Protein AF-A0A934MMN1-F1 (afdb_monomer_lite)

Foldseek 3Di:
DPPDPDDQPLVVLLVVLLVVQLVVCVVVVHDSVVSSVQCVVLVVLLQVLQPDPNSPCSNLSSQLLVVCCVVPNSNDHDDPQQSQLSSLLNVLQVVCLVQADPVLNDPVVDNGSVSSNCRLVRGDPVSNVVVVVVLVVVLVVQWDWLDDDDQWTKIWGNDLSNQLVLLPQAPQLSNDSGNHCQVVLVVQAIWMWIGDPPFIKIARLNVRWIATRHRHTDDVCVVCVPPDVSVVVSCVVSNDPDD

pLDDT: mean 92.3, std 9.75, range [34.06, 98.5]

Secondary structure (DSSP, 8-state):
-PPPPPPPHHHHHHHHHHHHHHHHHHHTT--HHHHHHHHHHHHHHHHTT--STT-TTHHHHHHHHHHHHHHH-TTPPPPHHHHHHHHHHHHHHHHHTTTS-GGG--GGG--SHHHHHGGGGG--HHHHHHHHHHHHHHHHHTEEEEEEETTEEEEEE-SHHHHHHHTTTS--TTT-SSS--HHHHHTTS-EEEEE-SS-EEEEETTTTEEEETTS-EE-HHHHHTTS-HHHHHHHGGGTS---

Structure (mmCIF, N/CA/C/O backbone):
data_AF-A0A934MMN1-F1
#
_entry.id   AF-A0A934MMN1-F1
#
loop_
_atom_site.group_PDB
_atom_site.id
_atom_site.type_symbol
_atom_site.label_atom_id
_atom_site.label_alt_id
_atom_site.label_comp_id
_atom_site.label_asym_id
_atom_site.label_entity_id
_atom_site.label_seq_id
_atom_site.pdbx_PDB_ins_code
_atom_site.Cartn_x
_atom_site.Cartn_y
_atom_site.Cartn_z
_atom_site.occupancy
_atom_site.B_iso_or_equiv
_atom_site.auth_seq_id
_atom_site.auth_comp_id
_atom_site.auth_asym_id
_atom_site.auth_atom_id
_atom_site.pdbx_PDB_model_num
ATOM 1 N N . MET A 1 1 ? 47.625 -9.249 -10.601 1.00 41.69 1 MET A N 1
ATOM 2 C CA . MET A 1 1 ? 46.781 -8.199 -11.209 1.00 41.69 1 MET A CA 1
ATOM 3 C C . MET A 1 1 ? 45.781 -7.742 -10.162 1.00 41.69 1 MET A C 1
ATOM 5 O O . MET A 1 1 ? 45.137 -8.614 -9.589 1.00 41.69 1 MET A O 1
ATOM 9 N N . PRO A 1 2 ? 45.691 -6.446 -9.831 1.00 43.56 2 PRO A N 1
ATOM 10 C CA . PRO A 1 2 ? 44.681 -5.981 -8.891 1.00 43.56 2 PRO A CA 1
ATOM 11 C C . PRO A 1 2 ? 43.304 -6.134 -9.548 1.00 43.56 2 PRO A C 1
ATOM 13 O O . PRO A 1 2 ? 43.083 -5.639 -10.651 1.00 43.56 2 PRO A O 1
ATOM 16 N N . SER A 1 3 ? 42.411 -6.881 -8.895 1.00 46.00 3 SER A N 1
ATOM 17 C CA . SER A 1 3 ? 41.016 -7.024 -9.312 1.00 46.00 3 SER A CA 1
ATOM 18 C C . SER A 1 3 ? 40.399 -5.636 -9.443 1.00 46.00 3 SER A C 1
ATOM 20 O O . SER A 1 3 ? 40.433 -4.860 -8.487 1.00 46.00 3 SER A O 1
ATOM 22 N N . SER A 1 4 ? 39.839 -5.314 -10.609 1.00 47.44 4 SER A N 1
ATOM 23 C CA . SER A 1 4 ? 39.071 -4.083 -10.785 1.00 47.44 4 SER A CA 1
ATOM 24 C C . SER A 1 4 ? 37.970 -4.012 -9.718 1.00 47.44 4 SER A C 1
ATOM 26 O O . SER A 1 4 ? 37.341 -5.039 -9.437 1.00 47.44 4 SER A O 1
ATOM 28 N N . PRO A 1 5 ? 37.735 -2.843 -9.096 1.00 53.81 5 PRO A N 1
ATOM 29 C CA . PRO A 1 5 ? 36.677 -2.707 -8.107 1.00 53.81 5 PRO A CA 1
ATOM 30 C C . PRO A 1 5 ? 35.332 -3.014 -8.771 1.00 53.81 5 PRO A C 1
ATOM 32 O O . PRO A 1 5 ? 34.981 -2.427 -9.796 1.00 53.81 5 PRO A O 1
ATOM 35 N N . SER A 1 6 ? 34.590 -3.969 -8.210 1.00 67.62 6 SER A N 1
ATOM 36 C CA . SER A 1 6 ? 33.258 -4.315 -8.701 1.00 67.62 6 SER A CA 1
ATOM 37 C C . SER A 1 6 ? 32.335 -3.107 -8.563 1.00 67.62 6 SER A C 1
ATOM 39 O O . SER A 1 6 ? 32.231 -2.532 -7.478 1.00 67.62 6 SER A O 1
ATOM 41 N N . LEU A 1 7 ? 31.644 -2.742 -9.641 1.00 71.31 7 LEU A N 1
ATOM 42 C CA . LEU A 1 7 ? 30.662 -1.660 -9.614 1.00 71.31 7 LEU A CA 1
ATOM 43 C C . LEU A 1 7 ? 29.565 -1.940 -8.562 1.00 71.31 7 LEU A C 1
ATOM 45 O O . LEU A 1 7 ? 29.119 -3.084 -8.431 1.00 71.31 7 LEU A O 1
ATOM 49 N N . PRO A 1 8 ? 29.083 -0.916 -7.833 1.00 85.81 8 PRO A N 1
ATOM 50 C CA . PRO A 1 8 ? 27.925 -1.041 -6.957 1.00 85.81 8 PRO A CA 1
ATOM 51 C C . PRO A 1 8 ? 26.707 -1.617 -7.693 1.00 85.81 8 PRO A C 1
ATOM 53 O O . PRO A 1 8 ? 26.378 -1.175 -8.795 1.00 85.81 8 PRO A O 1
ATOM 56 N N . LYS A 1 9 ? 25.966 -2.532 -7.046 1.00 84.75 9 LYS A N 1
ATOM 57 C CA . LYS A 1 9 ? 24.790 -3.229 -7.617 1.00 84.75 9 LYS A CA 1
ATOM 58 C C . LYS A 1 9 ? 23.826 -2.293 -8.359 1.00 84.75 9 LYS A C 1
ATOM 60 O O . LYS A 1 9 ? 23.365 -2.611 -9.453 1.00 84.75 9 LYS A O 1
ATOM 65 N N . ARG A 1 10 ? 23.530 -1.126 -7.774 1.00 90.62 10 ARG A N 1
ATOM 66 C CA . ARG A 1 10 ? 22.647 -0.113 -8.371 1.00 90.62 10 ARG A CA 1
ATOM 67 C C . ARG A 1 10 ? 23.174 0.397 -9.714 1.00 90.62 10 ARG A C 1
ATOM 69 O O . ARG A 1 10 ? 22.404 0.470 -10.666 1.00 90.62 10 ARG A O 1
ATOM 76 N N . GLN A 1 11 ? 24.468 0.700 -9.810 1.00 91.69 11 GLN A N 1
ATOM 77 C CA . GLN A 1 11 ? 25.080 1.173 -11.054 1.00 91.69 11 GLN A CA 1
ATOM 78 C C . GLN A 1 11 ? 25.030 0.096 -12.137 1.00 91.69 11 GLN A C 1
ATOM 80 O O . GLN A 1 11 ? 24.640 0.394 -13.261 1.00 91.69 11 GLN A O 1
ATOM 85 N N . THR A 1 12 ? 25.321 -1.162 -11.795 1.00 93.38 12 THR A N 1
ATOM 86 C CA . THR A 1 12 ? 25.224 -2.284 -12.743 1.00 93.38 12 THR A CA 1
ATOM 87 C C . THR A 1 12 ? 23.818 -2.419 -13.330 1.00 93.38 12 THR A C 1
ATOM 89 O O . THR A 1 12 ? 23.667 -2.560 -14.542 1.00 93.38 12 THR A O 1
ATOM 92 N N . VAL A 1 13 ? 22.778 -2.335 -12.490 1.00 95.00 13 VAL A N 1
ATOM 93 C CA . VAL A 1 13 ? 21.378 -2.407 -12.943 1.00 95.00 13 VAL A CA 1
ATOM 94 C C . VAL A 1 13 ? 21.029 -1.243 -13.869 1.00 95.00 13 VAL A C 1
ATOM 96 O O . VAL A 1 13 ? 20.420 -1.469 -14.915 1.00 95.00 13 VAL A O 1
ATOM 99 N N . ILE A 1 14 ? 21.425 -0.019 -13.506 1.00 94.25 14 ILE A N 1
ATOM 100 C CA . ILE A 1 14 ? 21.143 1.185 -14.297 1.00 94.25 14 ILE A CA 1
ATOM 101 C C . ILE A 1 14 ? 21.845 1.110 -15.654 1.00 94.25 14 ILE A C 1
ATOM 103 O O . ILE A 1 14 ? 21.189 1.265 -16.678 1.00 94.25 14 ILE A O 1
ATOM 107 N N . ILE A 1 15 ? 23.147 0.811 -15.680 1.00 95.62 15 ILE A N 1
ATOM 108 C CA . ILE A 1 15 ? 23.927 0.712 -16.922 1.00 95.62 15 ILE A CA 1
ATOM 109 C C . ILE A 1 15 ? 23.309 -0.330 -17.854 1.00 95.62 15 ILE A C 1
ATOM 111 O O . ILE A 1 15 ? 23.057 -0.038 -19.021 1.00 95.62 15 ILE A O 1
ATOM 115 N N . HIS A 1 16 ? 22.990 -1.517 -17.331 1.00 96.94 16 HIS A N 1
ATOM 116 C CA . HIS A 1 16 ? 22.338 -2.553 -18.124 1.00 96.94 16 HIS A CA 1
ATOM 117 C C . HIS A 1 16 ? 20.970 -2.094 -18.656 1.00 96.94 16 HIS A C 1
ATOM 119 O O . HIS A 1 16 ? 20.639 -2.349 -19.809 1.00 96.94 16 HIS A O 1
ATOM 125 N N . HIS A 1 17 ? 20.163 -1.395 -17.852 1.00 97.06 17 HIS A N 1
ATOM 126 C CA . HIS A 1 17 ? 18.868 -0.871 -18.300 1.00 97.06 17 HIS A CA 1
ATOM 127 C C . HIS A 1 17 ? 19.003 0.159 -1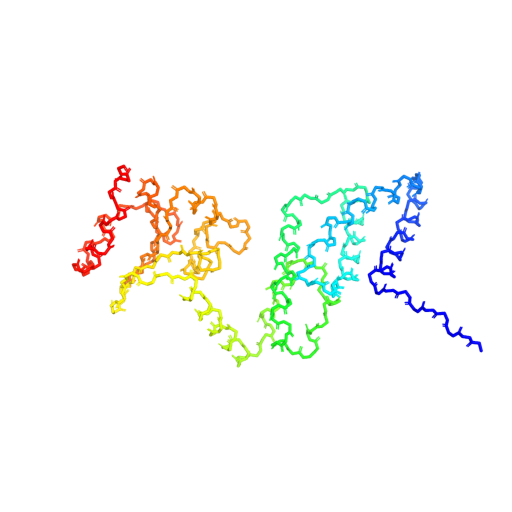9.430 1.00 97.06 17 HIS A C 1
ATOM 129 O O . HIS A 1 17 ? 18.252 0.106 -20.406 1.00 97.06 17 HIS A O 1
ATOM 135 N N . LEU A 1 18 ? 19.982 1.061 -19.339 1.00 96.88 18 LEU A N 1
ATOM 136 C CA . LEU A 1 18 ? 20.232 2.074 -20.367 1.00 96.88 18 LEU A CA 1
ATOM 137 C C . LEU A 1 18 ? 20.818 1.476 -21.653 1.00 96.88 18 LEU A C 1
ATOM 139 O O . LEU A 1 18 ? 20.429 1.897 -22.738 1.00 96.88 18 LEU A O 1
ATOM 143 N N . ASP A 1 19 ? 21.659 0.443 -21.563 1.00 97.94 19 ASP A N 1
ATOM 144 C CA . ASP A 1 19 ? 22.108 -0.316 -22.740 1.00 97.94 19 ASP A CA 1
ATOM 145 C C . ASP A 1 19 ? 20.922 -0.983 -23.462 1.00 97.94 19 ASP A C 1
ATOM 147 O O . ASP A 1 19 ? 20.771 -0.864 -24.678 1.00 97.94 19 ASP A O 1
ATOM 151 N N . GLN A 1 20 ? 19.994 -1.598 -22.720 1.00 97.69 20 GLN A N 1
ATOM 152 C CA . GLN A 1 20 ? 18.763 -2.142 -23.313 1.00 97.69 20 GLN A CA 1
ATOM 153 C C . GLN A 1 20 ? 17.886 -1.050 -23.947 1.00 97.69 20 GLN A C 1
ATOM 155 O O . GLN A 1 20 ? 17.251 -1.289 -24.974 1.00 97.69 20 GLN A O 1
ATOM 160 N N . THR A 1 21 ? 17.874 0.150 -23.365 1.00 97.62 21 THR A N 1
ATOM 161 C CA . THR A 1 21 ? 17.158 1.318 -23.905 1.00 97.62 21 THR A CA 1
ATOM 162 C C . THR A 1 21 ? 17.753 1.749 -25.240 1.00 97.62 21 THR A C 1
ATOM 164 O O . THR A 1 21 ? 17.021 1.918 -26.213 1.00 97.62 21 THR A O 1
ATOM 167 N N . TRP A 1 22 ? 19.081 1.865 -25.311 1.00 98.12 22 TRP A N 1
ATOM 168 C CA . TRP A 1 22 ? 19.805 2.192 -26.537 1.00 98.12 22 TRP A CA 1
ATOM 169 C C . TRP A 1 22 ? 19.496 1.193 -27.655 1.00 98.12 22 TRP A C 1
ATOM 171 O O . TRP A 1 22 ? 19.107 1.573 -28.760 1.00 98.12 22 TRP A O 1
ATOM 181 N N . ARG A 1 23 ? 19.603 -0.107 -27.353 1.00 97.81 23 ARG A N 1
ATOM 182 C CA . ARG A 1 23 ? 19.303 -1.183 -28.310 1.00 97.81 23 ARG A CA 1
ATOM 183 C C . ARG A 1 23 ? 17.856 -1.131 -28.790 1.00 97.81 23 ARG A C 1
ATOM 185 O O . ARG A 1 23 ? 17.599 -1.325 -29.977 1.00 97.81 23 ARG A O 1
ATOM 192 N N . ARG A 1 24 ? 16.908 -0.853 -27.888 1.00 96.75 24 ARG A N 1
ATOM 193 C CA . ARG A 1 24 ? 15.493 -0.725 -28.247 1.00 96.75 24 ARG A CA 1
ATOM 194 C C . ARG A 1 24 ? 15.243 0.480 -29.152 1.00 96.75 24 ARG A C 1
ATOM 196 O O . ARG A 1 24 ? 14.520 0.333 -30.132 1.00 96.75 24 ARG A O 1
ATOM 203 N N . ALA A 1 25 ? 15.869 1.620 -28.870 1.00 97.56 25 ALA A N 1
ATOM 204 C CA . ALA A 1 25 ? 15.756 2.822 -29.691 1.00 97.56 25 ALA A CA 1
ATOM 205 C C . ALA A 1 25 ? 16.247 2.584 -31.125 1.00 97.56 25 ALA A C 1
ATOM 207 O O . ALA A 1 25 ? 15.536 2.909 -32.073 1.00 97.56 25 ALA A O 1
ATOM 208 N N . LEU A 1 26 ? 17.402 1.926 -31.288 1.00 97.62 26 LEU A N 1
ATOM 209 C CA . LEU A 1 26 ? 17.901 1.525 -32.607 1.00 97.62 26 LEU A CA 1
ATOM 210 C C . LEU A 1 26 ? 16.904 0.622 -33.348 1.00 97.62 26 LEU A C 1
ATOM 212 O O . LEU A 1 26 ? 16.634 0.842 -34.528 1.00 97.62 26 LEU A O 1
ATOM 216 N N . ALA A 1 27 ? 16.326 -0.365 -32.658 1.00 96.31 27 ALA A N 1
ATOM 217 C CA . ALA A 1 27 ? 15.341 -1.272 -33.247 1.00 96.31 27 ALA A CA 1
ATOM 218 C C . ALA A 1 27 ? 14.050 -0.553 -33.687 1.00 96.31 27 ALA A C 1
ATOM 220 O O . ALA A 1 27 ? 13.463 -0.920 -34.703 1.00 96.31 27 ALA A O 1
ATOM 221 N N . GLU A 1 28 ? 13.627 0.484 -32.960 1.00 95.44 28 GLU A N 1
ATOM 222 C CA . GLU A 1 28 ? 12.468 1.322 -33.302 1.00 95.44 28 GLU A CA 1
ATOM 223 C C . GLU A 1 28 ? 12.810 2.499 -34.239 1.00 95.44 28 GLU A C 1
ATOM 225 O O . GLU A 1 28 ? 11.930 3.294 -34.559 1.00 95.44 28 GLU A O 1
ATOM 230 N N . ARG A 1 29 ? 14.062 2.602 -34.721 1.00 96.81 29 ARG A N 1
ATOM 231 C CA . ARG A 1 29 ? 14.563 3.703 -35.573 1.00 96.81 29 ARG A CA 1
ATOM 232 C C . ARG A 1 29 ? 14.402 5.091 -34.935 1.00 96.81 29 ARG A C 1
ATOM 234 O O . ARG A 1 29 ? 14.106 6.071 -35.614 1.00 96.81 29 ARG A O 1
ATOM 241 N N . LEU A 1 30 ? 14.603 5.162 -33.624 1.00 96.69 30 LEU A N 1
ATOM 242 C CA . LEU A 1 30 ? 14.607 6.391 -32.833 1.00 96.69 30 LEU A CA 1
ATOM 243 C C . LEU A 1 30 ? 16.043 6.856 -32.564 1.00 96.69 30 LEU A C 1
ATOM 245 O O . LEU A 1 30 ? 16.978 6.062 -32.648 1.00 96.69 30 LEU A O 1
ATOM 249 N N . ASP A 1 31 ? 16.206 8.124 -32.176 1.00 97.69 31 ASP A N 1
ATOM 250 C CA . ASP A 1 31 ? 17.476 8.659 -31.670 1.00 97.69 31 ASP A CA 1
ATOM 251 C C . ASP A 1 31 ? 17.857 7.949 -30.349 1.00 97.69 31 ASP A C 1
ATOM 253 O O . ASP A 1 31 ? 17.130 8.079 -29.348 1.00 97.69 31 ASP A O 1
ATOM 257 N N . PRO A 1 32 ? 18.960 7.175 -30.313 1.00 97.50 32 PRO A N 1
ATOM 258 C CA . PRO A 1 32 ? 19.339 6.422 -29.122 1.00 97.50 32 PRO A CA 1
ATOM 259 C C . PRO A 1 32 ? 19.774 7.306 -27.952 1.00 97.50 32 PRO A C 1
ATOM 261 O O . PRO A 1 32 ? 19.428 7.008 -26.808 1.00 97.50 32 PRO A O 1
ATOM 264 N N . GLN A 1 33 ? 20.482 8.406 -28.214 1.00 97.25 33 GLN A N 1
ATOM 265 C CA . GLN A 1 33 ? 20.942 9.347 -27.197 1.00 97.25 33 GLN A CA 1
ATOM 266 C C . GLN A 1 33 ? 19.747 10.005 -26.501 1.00 97.25 33 GLN A C 1
ATOM 268 O O . GLN A 1 33 ? 19.656 9.985 -25.271 1.00 97.25 33 GLN A O 1
ATOM 273 N N . LEU A 1 34 ? 18.794 10.530 -27.274 1.00 96.62 34 LEU A N 1
ATOM 274 C CA . LEU A 1 34 ? 17.581 11.148 -26.743 1.00 96.62 34 LEU A CA 1
ATOM 275 C C . LEU A 1 34 ? 16.724 10.134 -25.975 1.00 96.62 34 LEU A C 1
ATOM 277 O O . LEU A 1 34 ? 16.190 10.452 -24.909 1.00 96.62 34 LEU A O 1
ATOM 281 N N . SER A 1 35 ? 16.621 8.904 -26.482 1.00 96.75 35 SER A N 1
ATOM 282 C CA . SER A 1 35 ? 15.878 7.827 -25.820 1.00 96.75 35 SER A CA 1
ATOM 283 C C . SER A 1 35 ? 16.497 7.448 -24.472 1.00 96.75 35 SER A C 1
ATOM 285 O O . SER A 1 35 ? 15.774 7.304 -23.486 1.00 96.75 35 SER A O 1
ATOM 287 N N . VAL A 1 36 ? 17.829 7.354 -24.395 1.00 97.00 36 VAL A N 1
ATOM 288 C CA . VAL A 1 36 ? 18.554 7.103 -23.139 1.00 97.00 36 VAL A CA 1
ATOM 289 C C . VAL A 1 36 ? 18.363 8.250 -22.148 1.00 97.00 36 VAL A C 1
ATOM 291 O O . VAL A 1 36 ? 18.035 7.988 -20.994 1.00 97.00 36 VAL A O 1
ATOM 294 N N . LEU A 1 37 ? 18.497 9.508 -22.580 1.00 95.38 37 LEU A N 1
ATOM 295 C CA . LEU A 1 37 ? 18.285 10.675 -21.711 1.00 95.38 37 LEU A CA 1
ATOM 296 C C . LEU A 1 37 ? 16.859 10.723 -21.147 1.00 95.38 37 LEU A C 1
ATOM 298 O O . LEU A 1 37 ? 16.651 11.049 -19.976 1.00 95.38 37 LEU A O 1
ATOM 302 N N . ARG A 1 38 ? 15.860 10.377 -21.965 1.00 94.25 38 ARG A N 1
ATOM 303 C CA . ARG A 1 38 ? 14.468 10.280 -21.517 1.00 94.25 38 ARG A CA 1
ATOM 304 C C . ARG A 1 38 ? 14.293 9.165 -20.492 1.00 94.25 38 ARG A C 1
ATOM 306 O O . ARG A 1 38 ? 13.690 9.390 -19.444 1.00 94.25 38 ARG A O 1
ATOM 313 N N . GLU A 1 39 ? 14.800 7.973 -20.788 1.00 95.31 39 GLU A N 1
ATOM 314 C CA . GLU A 1 39 ? 14.636 6.819 -19.908 1.00 95.31 39 GLU A CA 1
ATOM 315 C C . GLU A 1 39 ? 15.411 6.980 -18.597 1.00 95.31 39 GLU A C 1
ATOM 317 O O . GLU A 1 39 ? 14.935 6.506 -17.572 1.00 95.31 39 GLU A O 1
ATOM 322 N N . GLN A 1 40 ? 16.534 7.705 -18.571 1.00 93.62 40 GLN A N 1
ATOM 323 C CA . GLN A 1 40 ? 17.201 8.088 -17.322 1.00 93.62 40 GLN A CA 1
ATOM 324 C C . GLN A 1 40 ? 16.218 8.785 -16.372 1.00 93.62 40 GLN A C 1
ATOM 326 O O . GLN A 1 40 ? 15.984 8.283 -15.274 1.00 93.62 40 GLN A O 1
ATOM 331 N N . ARG A 1 41 ? 15.539 9.841 -16.840 1.00 91.88 41 ARG A N 1
ATOM 332 C CA . ARG A 1 41 ? 14.558 10.597 -16.038 1.00 91.88 41 ARG A CA 1
ATOM 333 C C . ARG A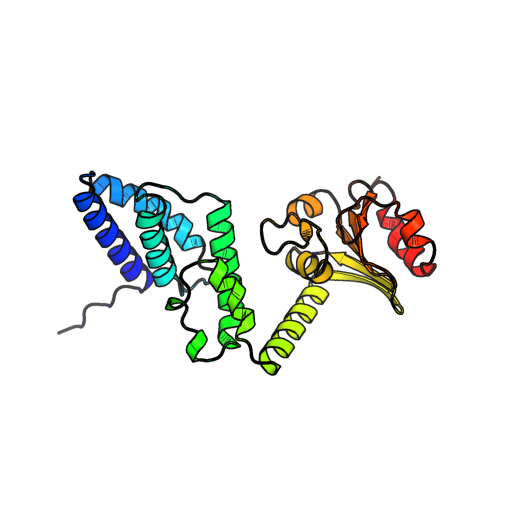 1 41 ? 13.354 9.754 -15.623 1.00 91.88 41 ARG A C 1
ATOM 335 O O . ARG A 1 41 ? 12.904 9.826 -14.486 1.00 91.88 41 ARG A O 1
ATOM 342 N N . VAL A 1 42 ? 12.811 8.951 -16.540 1.00 91.56 42 VAL A N 1
ATOM 343 C CA . VAL A 1 42 ? 11.647 8.100 -16.236 1.00 91.56 42 VAL A CA 1
ATOM 344 C C . VAL A 1 42 ? 12.021 7.009 -15.235 1.00 91.56 42 VAL A C 1
ATOM 346 O O . VAL A 1 42 ? 11.283 6.754 -14.284 1.00 91.56 42 VAL A O 1
ATOM 349 N N . SER A 1 43 ? 13.173 6.370 -15.433 1.00 91.88 43 SER A N 1
ATOM 350 C CA . SER A 1 43 ? 13.621 5.275 -14.582 1.00 91.88 43 SER A CA 1
ATOM 351 C C . SER A 1 43 ? 13.934 5.747 -13.165 1.00 91.88 43 SER A C 1
ATOM 353 O O . SER A 1 43 ? 13.619 5.013 -12.241 1.00 91.88 43 SER A O 1
ATOM 355 N N . GLU A 1 44 ? 14.441 6.971 -12.963 1.00 91.50 44 GLU A N 1
ATOM 356 C CA . GLU A 1 44 ? 14.635 7.569 -11.630 1.00 91.50 44 GLU A CA 1
ATOM 357 C C . GLU A 1 44 ? 13.379 7.500 -10.764 1.00 91.50 44 GLU A C 1
ATOM 359 O O . GLU A 1 44 ? 13.447 7.026 -9.630 1.00 91.50 44 GLU A O 1
ATOM 364 N N . VAL A 1 45 ? 12.226 7.869 -11.321 1.00 92.50 45 VAL A N 1
ATOM 365 C CA . VAL A 1 45 ? 10.948 7.805 -10.603 1.00 92.50 45 VAL A CA 1
ATOM 366 C C . VAL A 1 45 ? 10.530 6.355 -10.342 1.00 92.50 45 VAL A C 1
ATOM 368 O O . VAL A 1 45 ? 10.056 6.033 -9.257 1.00 92.50 45 VAL A O 1
ATOM 371 N N . VAL A 1 46 ? 10.758 5.447 -11.296 1.00 94.81 46 VAL A N 1
ATOM 372 C CA . VAL A 1 46 ? 10.481 4.009 -11.114 1.00 94.81 46 VAL A CA 1
ATOM 373 C C . VAL A 1 46 ? 11.377 3.400 -10.029 1.00 94.81 46 VAL A C 1
ATOM 375 O O . VAL A 1 46 ? 10.924 2.566 -9.250 1.00 94.81 46 VAL A O 1
ATOM 378 N N . TRP A 1 47 ? 12.639 3.819 -9.933 1.00 94.81 47 TRP A N 1
ATOM 379 C CA . TRP A 1 47 ? 13.582 3.365 -8.908 1.00 94.81 47 TRP A CA 1
ATOM 380 C C . TRP A 1 47 ? 13.166 3.786 -7.500 1.00 94.81 47 TRP A C 1
ATOM 382 O O . TRP A 1 47 ? 13.450 3.055 -6.553 1.00 94.81 47 TRP A O 1
ATOM 392 N N . MET A 1 48 ? 12.478 4.922 -7.359 1.00 93.56 48 MET A N 1
ATOM 393 C CA . MET A 1 48 ? 11.931 5.384 -6.078 1.00 93.56 48 MET A CA 1
ATOM 394 C C . MET A 1 48 ? 10.795 4.497 -5.554 1.00 93.56 48 MET A C 1
ATOM 396 O O . MET A 1 48 ? 10.463 4.580 -4.376 1.00 93.56 48 MET A O 1
ATOM 400 N N . CYS A 1 49 ? 10.224 3.624 -6.389 1.00 95.38 49 CYS A N 1
ATOM 401 C CA . CYS A 1 49 ? 9.245 2.633 -5.946 1.00 95.38 49 CYS A CA 1
ATOM 402 C C . CYS A 1 49 ? 9.868 1.475 -5.148 1.00 95.38 49 CYS A C 1
ATOM 404 O O . CYS A 1 49 ? 9.119 0.670 -4.597 1.00 95.38 49 CYS A O 1
ATOM 406 N N . ASP A 1 50 ? 11.203 1.339 -5.099 1.00 95.75 50 ASP A N 1
ATOM 407 C CA . ASP A 1 50 ? 11.856 0.341 -4.244 1.00 95.75 50 ASP A CA 1
ATOM 408 C C . ASP A 1 50 ? 11.668 0.734 -2.766 1.00 95.75 50 ASP A C 1
ATOM 410 O O . ASP A 1 50 ? 12.206 1.756 -2.339 1.00 95.75 50 ASP A O 1
ATOM 414 N N . PRO A 1 51 ? 10.944 -0.062 -1.955 1.00 94.56 51 PRO A N 1
ATOM 415 C CA . PRO A 1 51 ? 10.708 0.260 -0.549 1.00 94.56 51 PRO A CA 1
ATOM 416 C C . PRO A 1 51 ? 11.964 0.106 0.323 1.00 94.56 51 PRO A C 1
ATOM 418 O O . PRO A 1 51 ? 11.928 0.397 1.517 1.00 94.56 51 PRO A O 1
ATOM 421 N N . THR A 1 52 ? 13.076 -0.387 -0.232 1.00 93.56 52 THR A N 1
ATOM 422 C CA . THR A 1 52 ? 14.311 -0.647 0.506 1.00 93.56 52 THR A CA 1
ATOM 423 C C . THR A 1 52 ? 15.374 0.407 0.204 1.00 93.56 52 THR A C 1
ATOM 425 O O . THR A 1 52 ? 15.683 0.701 -0.950 1.00 93.56 52 THR A O 1
ATOM 428 N N . SER A 1 53 ? 16.064 0.887 1.241 1.00 88.75 53 SER A N 1
ATOM 429 C CA . SER A 1 53 ? 17.249 1.748 1.077 1.00 88.75 53 SER A CA 1
ATOM 430 C C . SER A 1 53 ? 18.401 1.047 0.336 1.00 88.75 53 SER A C 1
ATOM 432 O O . SER A 1 53 ? 19.258 1.695 -0.259 1.00 88.75 53 SER A O 1
ATOM 434 N N . SER A 1 54 ? 18.405 -0.291 0.340 1.00 90.00 54 SER A N 1
ATOM 435 C CA . SER A 1 54 ? 19.432 -1.139 -0.279 1.00 90.00 54 SER A CA 1
ATOM 436 C C . SER A 1 54 ? 19.277 -1.364 -1.788 1.00 90.00 54 SER A C 1
ATOM 438 O O . SER A 1 54 ? 20.104 -2.061 -2.380 1.00 90.00 54 SER A O 1
ATOM 440 N N . PHE A 1 55 ? 18.225 -0.829 -2.416 1.00 93.38 55 PHE A N 1
ATOM 441 C CA . PHE A 1 55 ? 17.919 -1.068 -3.831 1.00 93.38 55 PHE A CA 1
ATOM 442 C C . PHE A 1 55 ? 17.804 -2.571 -4.166 1.00 93.38 55 PHE A C 1
ATOM 444 O O . PHE A 1 55 ? 18.381 -3.098 -5.132 1.00 93.38 55 PHE A O 1
ATOM 451 N N . ARG A 1 56 ? 17.115 -3.314 -3.291 1.00 94.62 56 ARG A N 1
ATOM 452 C CA . ARG A 1 56 ? 16.959 -4.769 -3.386 1.00 94.62 56 ARG A CA 1
ATOM 453 C C . ARG A 1 56 ? 16.268 -5.171 -4.685 1.00 94.62 56 ARG A C 1
ATOM 455 O O . ARG A 1 56 ? 16.712 -6.135 -5.316 1.00 94.62 56 ARG A O 1
ATOM 462 N N . TYR A 1 57 ? 15.240 -4.422 -5.073 1.00 97.12 57 TYR A N 1
ATOM 463 C CA . TYR A 1 57 ? 14.301 -4.731 -6.147 1.00 97.12 57 TYR A CA 1
ATOM 464 C C . TYR A 1 57 ? 14.616 -4.021 -7.463 1.00 97.12 57 TYR A C 1
ATOM 466 O O . TYR A 1 57 ? 13.909 -4.225 -8.449 1.00 97.12 57 TYR A O 1
ATOM 474 N N . GLY A 1 58 ? 15.721 -3.275 -7.529 1.00 96.06 58 GLY A N 1
ATOM 475 C CA . GLY A 1 58 ? 16.172 -2.588 -8.738 1.00 96.06 58 GLY A CA 1
ATOM 476 C C . GLY A 1 58 ? 16.176 -3.462 -9.996 1.00 96.06 58 GLY A C 1
ATOM 477 O O . GLY A 1 58 ? 15.622 -3.084 -11.020 1.00 96.06 58 GLY A O 1
ATOM 478 N N . SER A 1 59 ? 16.727 -4.677 -9.949 1.00 96.12 59 SER A N 1
ATOM 479 C CA . SER A 1 59 ? 16.728 -5.567 -11.124 1.00 96.12 59 SER A CA 1
ATOM 480 C C . SER A 1 59 ? 15.313 -5.920 -11.604 1.00 96.12 59 SER A C 1
ATOM 482 O O . SER A 1 59 ? 15.069 -5.998 -12.810 1.00 96.12 59 SER A O 1
ATOM 484 N N . TRP A 1 60 ? 14.377 -6.102 -10.669 1.00 97.62 60 TRP A N 1
ATOM 485 C CA . TRP A 1 60 ? 12.985 -6.417 -10.971 1.00 97.62 60 TRP A CA 1
ATOM 486 C C . TRP A 1 60 ? 12.240 -5.208 -11.538 1.00 97.62 60 TRP A C 1
ATOM 488 O O . TRP A 1 60 ? 11.574 -5.343 -12.561 1.00 97.62 60 TRP A O 1
ATOM 498 N N . LEU A 1 61 ? 12.425 -4.024 -10.948 1.00 97.19 61 LEU A N 1
ATOM 499 C CA . LEU A 1 61 ? 11.894 -2.753 -11.452 1.00 97.19 61 LEU A CA 1
ATOM 500 C C . LEU A 1 61 ? 12.380 -2.472 -12.885 1.00 97.19 61 LEU A C 1
ATOM 502 O O . LEU A 1 61 ? 11.588 -2.088 -13.746 1.00 97.19 61 LEU A O 1
ATOM 506 N N . ALA A 1 62 ? 13.651 -2.774 -13.176 1.00 96.00 62 ALA A N 1
ATOM 507 C CA . ALA A 1 62 ? 14.228 -2.663 -14.514 1.00 96.00 62 ALA A CA 1
ATOM 508 C C . ALA A 1 62 ? 13.486 -3.568 -15.499 1.00 96.00 62 ALA A C 1
ATOM 510 O O . ALA A 1 62 ? 13.060 -3.145 -16.571 1.00 96.00 62 ALA A O 1
ATOM 511 N N . ALA A 1 63 ? 13.328 -4.840 -15.128 1.00 96.06 63 ALA A N 1
ATOM 512 C CA . ALA A 1 63 ? 12.641 -5.822 -15.951 1.00 96.06 63 ALA A CA 1
ATOM 513 C C . ALA A 1 63 ? 11.160 -5.462 -16.143 1.00 96.06 63 ALA A C 1
ATOM 515 O O . ALA A 1 63 ? 10.652 -5.558 -17.258 1.00 96.06 63 ALA 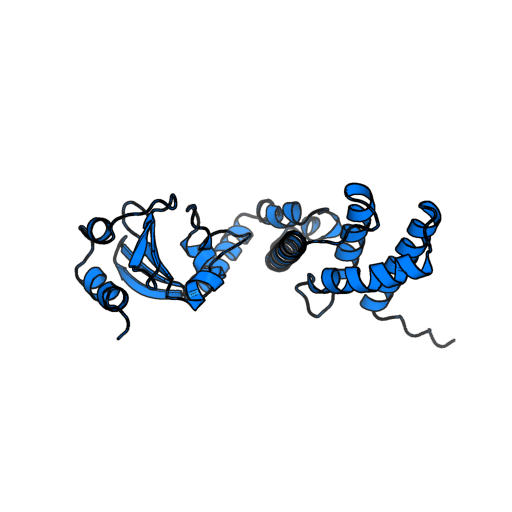A O 1
ATOM 516 N N . TRP A 1 64 ? 10.486 -4.996 -15.091 1.00 96.12 64 TRP A N 1
ATOM 517 C CA . TRP A 1 64 ? 9.110 -4.513 -15.147 1.00 96.12 64 TRP A CA 1
ATOM 518 C C . TRP A 1 64 ? 8.967 -3.353 -16.136 1.00 96.12 64 TRP A C 1
ATOM 520 O O . TRP A 1 64 ? 8.118 -3.421 -17.025 1.00 96.12 64 TRP A O 1
ATOM 530 N N . ARG A 1 65 ? 9.847 -2.345 -16.067 1.00 94.75 65 ARG A N 1
ATOM 531 C CA . ARG A 1 65 ? 9.847 -1.203 -16.991 1.00 94.75 65 ARG A CA 1
ATOM 532 C C . ARG A 1 65 ? 10.061 -1.645 -18.439 1.00 94.75 65 ARG A C 1
ATOM 534 O O . ARG A 1 65 ? 9.322 -1.221 -19.322 1.00 94.75 65 ARG A O 1
ATOM 541 N N . ARG A 1 66 ? 10.989 -2.574 -18.687 1.00 94.94 66 ARG A N 1
ATOM 542 C CA . ARG A 1 66 ? 11.203 -3.133 -20.034 1.00 94.94 66 ARG A CA 1
ATOM 543 C C . ARG A 1 66 ? 10.000 -3.911 -20.564 1.00 94.94 66 ARG A C 1
ATOM 545 O O . ARG A 1 66 ? 9.703 -3.832 -21.752 1.00 94.94 66 ARG A O 1
ATOM 552 N N . ARG A 1 67 ? 9.265 -4.620 -19.699 1.00 94.06 67 ARG A N 1
ATOM 553 C CA . ARG A 1 67 ? 7.989 -5.256 -20.079 1.00 94.06 67 ARG A CA 1
ATOM 554 C C . ARG A 1 67 ? 6.938 -4.216 -20.483 1.00 94.06 67 ARG A C 1
ATOM 556 O O . ARG A 1 67 ? 6.161 -4.474 -21.398 1.00 94.06 67 ARG A O 1
ATOM 563 N N . GLN A 1 68 ? 6.923 -3.038 -19.852 1.00 92.00 68 GLN A N 1
ATOM 564 C CA . GLN A 1 68 ? 6.009 -1.954 -20.236 1.00 92.00 68 GLN A CA 1
ATOM 565 C C . GLN A 1 68 ? 6.293 -1.429 -21.646 1.00 92.00 68 GLN A C 1
ATOM 567 O O . GLN A 1 68 ? 5.345 -1.186 -22.386 1.00 92.00 68 GLN A O 1
ATOM 572 N N . TRP A 1 69 ? 7.560 -1.351 -22.071 1.00 93.19 69 TRP A N 1
ATOM 573 C CA . TRP A 1 69 ? 7.895 -0.934 -23.440 1.00 93.19 69 TRP A CA 1
ATOM 574 C C . TRP A 1 69 ? 7.156 -1.755 -24.504 1.00 93.19 69 TRP A C 1
ATOM 576 O O . TRP A 1 69 ? 6.700 -1.204 -25.501 1.00 93.19 69 TRP A O 1
ATOM 586 N N . GLN A 1 70 ? 6.999 -3.060 -24.267 1.00 88.69 70 GLN A N 1
ATOM 587 C CA . GLN A 1 70 ? 6.285 -3.968 -25.166 1.00 88.69 70 GLN A CA 1
ATOM 588 C C . GLN A 1 70 ? 4.762 -3.826 -25.072 1.00 88.69 70 GLN A C 1
ATOM 590 O O . GLN A 1 70 ? 4.076 -3.946 -26.080 1.00 88.69 70 GLN A O 1
ATOM 595 N N . LYS A 1 71 ? 4.227 -3.596 -23.866 1.00 89.69 71 LYS A N 1
ATOM 596 C CA . LYS A 1 71 ? 2.777 -3.588 -23.612 1.00 89.69 71 LYS A CA 1
ATOM 597 C C . LYS A 1 71 ? 2.095 -2.282 -24.004 1.00 89.69 71 LYS A C 1
ATOM 599 O O . LYS A 1 71 ? 0.976 -2.304 -24.495 1.00 89.69 71 LYS A O 1
ATOM 604 N N . VAL A 1 72 ? 2.744 -1.157 -23.725 1.00 89.56 72 VAL A N 1
ATOM 605 C CA . VAL A 1 72 ? 2.127 0.180 -23.788 1.00 89.56 72 VAL A CA 1
ATOM 606 C C . VAL A 1 72 ? 2.966 1.188 -24.578 1.00 89.56 72 VAL A C 1
ATOM 608 O O . VAL A 1 72 ? 2.600 2.357 -24.671 1.00 89.56 72 VAL A O 1
ATOM 611 N N . GLY A 1 73 ? 4.084 0.741 -25.152 1.00 90.94 73 GLY A N 1
ATOM 612 C CA . GLY A 1 73 ? 4.979 1.548 -25.974 1.00 90.94 73 GLY A CA 1
ATOM 613 C C . GLY A 1 73 ? 6.234 2.007 -25.233 1.00 90.94 73 GLY A C 1
ATOM 614 O O . GLY A 1 73 ? 6.205 2.383 -24.059 1.00 90.94 73 GLY A O 1
ATOM 615 N N . PHE A 1 74 ? 7.357 2.001 -25.951 1.00 91.50 74 PHE A N 1
ATOM 616 C CA . PHE A 1 74 ? 8.690 2.314 -25.433 1.00 91.50 74 PHE A CA 1
ATOM 617 C C . PHE A 1 74 ? 8.790 3.716 -24.821 1.00 91.50 74 PHE A C 1
ATOM 619 O O . PHE A 1 74 ? 9.352 3.899 -23.742 1.00 91.50 74 PHE A O 1
ATOM 626 N N . LEU A 1 75 ? 8.168 4.702 -25.465 1.00 87.06 75 LEU A N 1
ATOM 627 C CA . LEU A 1 75 ? 8.225 6.099 -25.044 1.00 87.06 75 LEU A CA 1
ATOM 628 C C . LEU A 1 75 ? 7.177 6.474 -23.986 1.00 87.06 75 LEU A C 1
ATOM 630 O O . LEU A 1 75 ? 7.176 7.605 -23.506 1.00 87.06 75 LEU A O 1
ATOM 634 N N . ARG A 1 76 ? 6.275 5.571 -23.593 1.00 88.62 76 ARG A N 1
ATOM 635 C CA . ARG A 1 76 ? 5.205 5.909 -22.650 1.00 88.62 76 ARG A CA 1
ATOM 636 C C . ARG A 1 76 ? 5.757 6.078 -21.231 1.00 88.62 76 ARG A C 1
ATOM 638 O O . ARG A 1 76 ? 6.455 5.202 -20.715 1.00 88.62 76 ARG A O 1
ATOM 645 N N . SER A 1 77 ? 5.427 7.198 -20.591 1.00 86.06 77 SER A N 1
ATOM 646 C CA . SER A 1 77 ? 5.708 7.438 -19.170 1.00 86.06 77 SER A CA 1
ATOM 647 C C . SER A 1 77 ? 4.671 6.745 -18.283 1.00 86.06 77 SER A C 1
ATOM 649 O O . SER A 1 77 ? 3.540 6.511 -18.713 1.00 86.06 77 SER A O 1
ATOM 651 N N . ASN A 1 78 ? 5.053 6.431 -17.046 1.00 89.56 78 ASN A N 1
ATOM 652 C CA . ASN A 1 78 ? 4.129 5.921 -16.037 1.00 89.56 78 ASN A CA 1
ATOM 653 C C . ASN A 1 78 ? 3.366 7.071 -15.375 1.00 89.56 78 ASN A C 1
ATOM 655 O O . ASN A 1 78 ? 3.928 8.147 -15.169 1.00 89.56 78 ASN A O 1
ATOM 659 N N . ASN A 1 79 ? 2.091 6.845 -15.060 1.00 89.88 79 ASN A N 1
ATOM 660 C CA . ASN A 1 79 ? 1.299 7.807 -14.295 1.00 89.88 79 ASN A CA 1
ATOM 661 C C . ASN A 1 79 ? 1.450 7.560 -12.780 1.00 89.88 79 ASN A C 1
ATOM 663 O O . ASN A 1 79 ? 2.018 6.553 -12.347 1.00 89.88 79 ASN A O 1
ATOM 667 N N . CYS A 1 80 ? 0.940 8.484 -11.965 1.00 87.38 80 CYS A N 1
ATOM 668 C CA . CYS A 1 80 ? 1.048 8.394 -10.508 1.00 87.38 80 CYS A CA 1
ATOM 669 C C . CYS A 1 80 ? 0.351 7.153 -9.931 1.00 87.38 80 CYS A C 1
ATOM 671 O O . CYS A 1 80 ? 0.834 6.590 -8.951 1.00 87.38 80 CYS A O 1
ATOM 673 N N . GLU A 1 81 ? -0.753 6.705 -10.531 1.00 86.69 81 GLU A N 1
ATOM 674 C CA . GLU A 1 81 ? -1.492 5.521 -10.079 1.00 86.69 81 GLU A CA 1
ATOM 675 C C . GLU A 1 81 ? -0.670 4.245 -10.272 1.00 86.69 81 GLU A C 1
ATOM 677 O O . GLU A 1 81 ? -0.511 3.466 -9.338 1.00 86.69 81 GLU A O 1
ATOM 682 N N . GLU A 1 82 ? -0.068 4.056 -11.446 1.00 89.94 82 GLU A N 1
ATOM 683 C CA . GLU A 1 82 ? 0.790 2.907 -11.743 1.00 89.94 82 GLU A CA 1
ATOM 684 C C . GLU A 1 82 ? 2.000 2.833 -10.817 1.00 89.94 82 GLU A C 1
ATOM 686 O O . GLU A 1 82 ? 2.332 1.759 -10.317 1.00 89.94 82 GLU A O 1
ATOM 691 N N . LEU A 1 83 ? 2.647 3.973 -10.572 1.00 92.31 83 LEU A N 1
ATOM 692 C CA . LEU A 1 83 ? 3.778 4.059 -9.652 1.00 92.31 83 LEU A CA 1
ATOM 693 C C . LEU A 1 83 ? 3.337 3.775 -8.212 1.00 92.31 83 LEU A C 1
ATOM 695 O O . LEU A 1 83 ? 4.016 3.043 -7.495 1.00 92.31 83 LEU A O 1
ATOM 699 N N . SER A 1 84 ? 2.166 4.272 -7.806 1.00 89.00 84 SER A N 1
ATOM 700 C CA . SER A 1 84 ? 1.590 3.995 -6.485 1.00 89.00 84 SER A CA 1
ATOM 701 C C . SER A 1 84 ? 1.266 2.510 -6.304 1.00 89.00 84 SER A C 1
ATOM 703 O O . SER 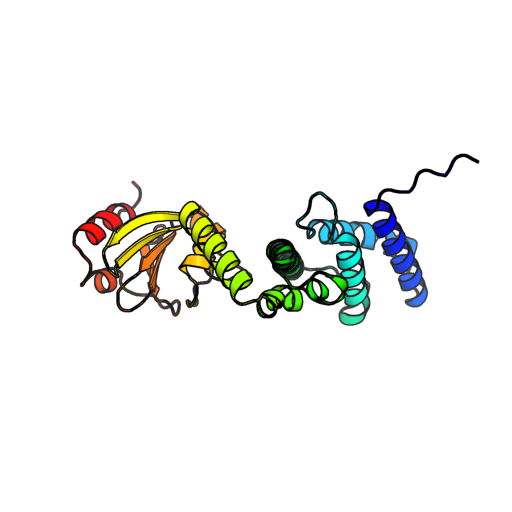A 1 84 ? 1.565 1.941 -5.253 1.00 89.00 84 SER A O 1
ATOM 705 N N . LEU A 1 85 ? 0.713 1.858 -7.333 1.00 91.06 85 LEU A N 1
ATOM 706 C CA . LEU A 1 85 ? 0.472 0.412 -7.350 1.00 91.06 85 LEU A CA 1
ATOM 707 C C . LEU A 1 85 ? 1.780 -0.372 -7.228 1.00 91.06 85 LEU A C 1
ATOM 709 O O . LEU A 1 85 ? 1.852 -1.336 -6.467 1.00 91.06 85 LEU A O 1
ATOM 713 N N . LEU A 1 86 ? 2.814 0.048 -7.958 1.00 94.25 86 LEU A N 1
ATOM 714 C CA . LEU A 1 86 ? 4.127 -0.588 -7.949 1.00 94.25 86 LEU A CA 1
ATOM 715 C C . LEU A 1 86 ? 4.782 -0.513 -6.565 1.00 94.25 86 LEU A C 1
ATOM 717 O O . LEU A 1 86 ? 5.189 -1.543 -6.027 1.00 94.25 86 LEU A O 1
ATOM 721 N N . THR A 1 87 ? 4.814 0.680 -5.966 1.00 94.00 87 THR A N 1
ATOM 722 C CA . THR A 1 87 ? 5.336 0.905 -4.610 1.00 94.00 87 THR A CA 1
ATOM 723 C C . THR A 1 87 ? 4.564 0.091 -3.573 1.00 94.00 87 THR A C 1
ATOM 725 O O . THR A 1 87 ? 5.169 -0.557 -2.716 1.00 94.00 87 THR A O 1
ATOM 728 N N . ALA A 1 88 ? 3.230 0.077 -3.654 1.00 91.62 88 ALA A N 1
ATOM 729 C CA . ALA A 1 88 ? 2.394 -0.664 -2.715 1.00 91.62 88 ALA A CA 1
ATOM 730 C C . ALA A 1 88 ? 2.590 -2.186 -2.845 1.00 91.62 88 ALA A C 1
ATOM 732 O O . ALA A 1 88 ? 2.721 -2.871 -1.830 1.00 91.62 88 ALA A O 1
ATOM 733 N N . GLY A 1 89 ? 2.685 -2.711 -4.071 1.00 95.00 89 GLY A N 1
ATOM 734 C CA . GLY A 1 89 ? 2.935 -4.132 -4.323 1.00 95.00 89 GLY A CA 1
ATOM 735 C C . GLY A 1 89 ? 4.309 -4.579 -3.823 1.00 95.00 89 GLY A C 1
ATOM 736 O O . GLY A 1 89 ? 4.417 -5.596 -3.140 1.00 95.00 89 GLY A O 1
ATOM 737 N N . LEU A 1 90 ? 5.359 -3.791 -4.084 1.00 96.81 90 LEU A N 1
ATOM 738 C CA . LEU A 1 90 ? 6.710 -4.081 -3.592 1.00 96.81 90 LEU A CA 1
ATOM 739 C C . LEU A 1 90 ? 6.804 -4.006 -2.068 1.00 96.81 90 LEU A C 1
ATOM 741 O O . LEU A 1 90 ? 7.414 -4.882 -1.459 1.00 96.81 90 LEU A O 1
ATOM 745 N N . THR A 1 91 ? 6.175 -3.004 -1.450 1.00 94.50 91 THR A N 1
ATOM 746 C CA . THR A 1 91 ? 6.100 -2.887 0.016 1.00 94.50 91 THR A CA 1
ATOM 747 C C . THR A 1 91 ? 5.406 -4.102 0.625 1.00 94.50 91 THR A C 1
ATOM 749 O O . THR A 1 91 ? 5.901 -4.691 1.587 1.00 94.50 91 THR A O 1
ATOM 752 N N . HIS A 1 92 ? 4.274 -4.514 0.046 1.00 93.50 92 HIS A N 1
ATOM 753 C CA . HIS A 1 92 ? 3.535 -5.684 0.505 1.00 93.50 92 HIS A CA 1
ATOM 754 C C . HIS A 1 92 ? 4.373 -6.964 0.384 1.00 93.50 92 HIS A C 1
ATOM 756 O O . HIS A 1 92 ? 4.478 -7.721 1.352 1.00 93.50 92 HIS A O 1
ATOM 762 N N . PHE A 1 93 ? 5.028 -7.167 -0.763 1.00 96.81 93 PHE A N 1
ATOM 763 C CA . PHE A 1 93 ? 5.910 -8.307 -0.984 1.00 96.81 93 PHE A CA 1
ATOM 764 C C . PHE A 1 93 ? 7.087 -8.325 -0.006 1.00 96.81 93 PHE A C 1
ATOM 766 O O . PHE A 1 93 ? 7.302 -9.339 0.649 1.00 96.81 93 PHE A O 1
ATOM 773 N N . ASP A 1 94 ? 7.834 -7.222 0.133 1.00 96.62 94 ASP A N 1
ATOM 774 C CA . ASP A 1 94 ? 9.024 -7.165 0.995 1.00 96.62 94 ASP A CA 1
ATOM 775 C C . ASP A 1 94 ? 8.693 -7.509 2.448 1.00 96.62 94 ASP A C 1
ATOM 777 O O . ASP A 1 94 ? 9.407 -8.290 3.084 1.00 96.62 94 ASP A O 1
ATOM 781 N N . ARG A 1 95 ? 7.554 -7.001 2.927 1.00 93.38 95 ARG A N 1
ATOM 782 C CA . ARG A 1 95 ? 7.030 -7.273 4.264 1.00 93.38 95 ARG A CA 1
ATOM 783 C C . ARG A 1 95 ? 6.753 -8.760 4.488 1.00 93.38 95 ARG A C 1
ATOM 785 O O . ARG A 1 95 ? 7.141 -9.290 5.527 1.00 93.38 95 ARG A O 1
ATOM 792 N N . LEU A 1 96 ? 6.103 -9.430 3.531 1.00 95.44 96 LEU A N 1
ATOM 793 C CA . LEU A 1 96 ? 5.732 -10.848 3.641 1.00 95.44 96 LEU A CA 1
ATOM 794 C C . LEU A 1 96 ? 6.857 -11.807 3.246 1.00 95.44 96 LEU A C 1
ATOM 796 O O . LEU A 1 96 ? 6.828 -12.978 3.617 1.00 95.44 96 LEU A O 1
ATOM 800 N N . ARG A 1 97 ? 7.871 -11.336 2.514 1.00 95.56 97 ARG A N 1
ATOM 801 C CA . ARG A 1 97 ? 8.901 -12.164 1.873 1.00 95.56 97 ARG A CA 1
ATOM 802 C C . ARG A 1 97 ? 9.562 -13.168 2.818 1.00 95.56 97 ARG A C 1
ATOM 804 O O . ARG A 1 97 ? 9.892 -14.276 2.404 1.00 95.56 97 ARG A O 1
ATOM 811 N N . LYS A 1 98 ? 9.800 -12.789 4.075 1.00 93.75 98 LYS A N 1
ATOM 812 C CA . LYS A 1 98 ? 10.432 -13.664 5.081 1.00 93.75 98 LYS A CA 1
ATOM 813 C C . LYS A 1 98 ? 9.516 -14.798 5.556 1.00 93.75 98 LYS A C 1
ATOM 815 O O . LYS A 1 98 ? 10.016 -15.836 5.978 1.00 93.75 98 LYS A O 1
ATOM 820 N N . ASP A 1 99 ? 8.207 -14.588 5.481 1.00 94.94 99 ASP A N 1
ATOM 821 C CA . ASP A 1 99 ? 7.167 -15.505 5.943 1.00 94.94 99 ASP A CA 1
ATOM 822 C C . ASP A 1 99 ? 6.680 -16.442 4.822 1.00 94.94 99 ASP A C 1
ATOM 824 O O . ASP A 1 99 ? 6.052 -17.464 5.108 1.00 94.94 99 ASP A O 1
ATOM 828 N N . LEU A 1 100 ? 7.012 -16.122 3.563 1.00 95.69 100 LEU A N 1
ATOM 829 C CA . LEU A 1 100 ? 6.756 -16.963 2.394 1.00 95.69 100 LEU A CA 1
ATOM 830 C C . LEU A 1 100 ? 7.627 -18.240 2.392 1.00 95.69 100 LEU A C 1
ATOM 832 O O . LEU A 1 100 ? 8.776 -18.209 2.869 1.00 95.69 100 LEU A O 1
ATOM 836 N N . PRO A 1 101 ? 7.133 -19.338 1.787 1.00 94.81 101 PRO A N 1
ATOM 837 C CA . PRO A 1 101 ? 7.938 -20.509 1.442 1.00 94.81 101 PRO A CA 1
ATOM 838 C C . PRO A 1 101 ? 9.194 -20.132 0.634 1.00 94.81 101 PRO A C 1
ATOM 840 O O . PRO A 1 101 ? 9.119 -19.192 -0.163 1.00 94.81 101 PRO A O 1
ATOM 843 N N . PRO A 1 102 ? 10.351 -20.807 0.816 1.00 94.31 102 PRO A N 1
ATOM 844 C CA . PRO A 1 102 ? 11.611 -20.439 0.158 1.00 94.31 102 PRO A CA 1
ATOM 845 C C . PRO A 1 102 ? 11.516 -20.311 -1.367 1.00 94.31 102 PRO A C 1
ATOM 847 O O . PRO A 1 102 ? 12.075 -19.375 -1.939 1.00 94.31 102 PRO A O 1
ATOM 850 N N . ASP A 1 103 ? 10.757 -21.201 -2.002 1.00 94.75 103 ASP A N 1
ATOM 851 C CA . ASP A 1 103 ? 10.483 -21.235 -3.438 1.00 94.75 103 ASP A CA 1
ATOM 852 C C . ASP A 1 103 ? 9.625 -20.059 -3.921 1.00 94.75 103 ASP A C 1
ATOM 854 O O . ASP A 1 103 ? 9.626 -19.775 -5.108 1.00 94.75 103 ASP A O 1
ATOM 858 N N . ARG A 1 104 ? 8.944 -19.326 -3.032 1.00 96.31 104 ARG A N 1
ATOM 859 C CA . ARG A 1 104 ? 8.095 -18.163 -3.364 1.00 96.31 104 ARG A CA 1
ATOM 860 C C . ARG A 1 104 ? 8.732 -16.810 -3.039 1.00 96.31 104 ARG A C 1
ATOM 862 O O . ARG A 1 104 ? 8.123 -15.770 -3.293 1.00 96.31 104 ARG A O 1
ATOM 869 N N . ARG A 1 105 ? 9.953 -16.800 -2.487 1.00 95.88 105 ARG A N 1
ATOM 870 C CA . ARG A 1 105 ? 10.673 -15.571 -2.078 1.00 95.88 105 ARG A CA 1
ATOM 871 C C . ARG A 1 105 ? 11.390 -14.857 -3.215 1.00 95.88 105 ARG A C 1
ATOM 873 O O . ARG A 1 105 ? 11.871 -13.738 -3.008 1.00 95.88 105 ARG A O 1
ATOM 880 N N . ASP A 1 106 ? 11.532 -15.508 -4.364 1.00 96.19 106 ASP A N 1
ATOM 881 C CA . ASP A 1 106 ? 12.135 -14.892 -5.537 1.00 96.19 106 ASP A CA 1
ATOM 882 C C . ASP A 1 106 ? 11.121 -13.977 -6.225 1.00 96.19 106 ASP A C 1
ATOM 884 O O . ASP A 1 106 ? 10.114 -14.422 -6.773 1.00 96.19 106 ASP A O 1
ATOM 888 N N . ILE A 1 107 ? 11.415 -12.677 -6.210 1.00 97.12 107 ILE A N 1
ATOM 889 C CA . ILE A 1 107 ? 10.560 -11.674 -6.837 1.00 97.12 107 ILE A CA 1
ATOM 890 C C . ILE A 1 107 ? 10.477 -11.853 -8.364 1.00 97.12 107 ILE A C 1
ATOM 892 O O . ILE A 1 107 ? 9.504 -11.427 -8.983 1.00 97.12 107 ILE A O 1
ATOM 896 N N . GLY A 1 108 ? 11.474 -12.495 -8.987 1.00 95.88 108 GLY A N 1
ATOM 897 C CA . GLY A 1 108 ? 11.517 -12.739 -10.431 1.00 95.88 108 GLY A CA 1
ATOM 898 C C . GLY A 1 108 ? 10.322 -13.528 -10.977 1.00 95.88 108 GLY A C 1
ATOM 899 O O . GLY A 1 108 ? 10.032 -13.425 -12.167 1.00 95.88 108 GLY A O 1
ATOM 900 N N . GLN A 1 109 ? 9.605 -14.252 -10.114 1.00 95.56 109 GLN A N 1
ATOM 901 C CA . GLN A 1 109 ? 8.426 -15.045 -10.472 1.00 95.56 109 GLN A CA 1
ATOM 902 C C . GLN A 1 109 ? 7.164 -14.211 -10.702 1.00 95.56 109 GLN A C 1
ATOM 904 O O . GLN A 1 109 ? 6.241 -14.680 -11.362 1.00 95.56 109 GLN A O 1
ATOM 909 N N . TYR A 1 110 ? 7.127 -12.985 -10.183 1.00 96.69 110 TYR A N 1
ATOM 910 C CA . TYR A 1 110 ? 5.963 -12.110 -10.270 1.00 96.69 110 TYR A CA 1
ATOM 911 C C . TYR A 1 110 ? 6.219 -11.048 -11.333 1.00 96.69 110 TYR A C 1
ATOM 913 O O . TYR A 1 110 ? 7.236 -10.356 -11.308 1.00 96.69 110 TYR A O 1
ATOM 921 N N . GLN A 1 111 ? 5.329 -10.890 -12.303 1.00 93.88 111 GLN A N 1
ATOM 922 C CA . GLN A 1 111 ? 5.559 -9.992 -13.437 1.00 93.88 111 GLN A CA 1
ATOM 923 C C . GLN A 1 111 ? 4.963 -8.600 -13.231 1.00 93.88 111 GLN A C 1
ATOM 925 O O . GLN A 1 111 ? 5.421 -7.641 -13.871 1.00 93.88 111 GLN A O 1
ATOM 930 N N . SER A 1 112 ? 3.966 -8.489 -12.352 1.00 93.00 112 SER A N 1
ATOM 931 C CA . SER A 1 112 ? 3.146 -7.298 -12.136 1.00 93.00 112 SER A CA 1
ATOM 932 C C . SER A 1 112 ? 2.970 -6.965 -10.652 1.00 93.00 112 SER A C 1
ATOM 934 O O . SER A 1 112 ? 3.117 -7.823 -9.786 1.00 93.00 112 SER A O 1
ATOM 936 N N . ALA A 1 113 ? 2.606 -5.713 -10.355 1.00 92.38 113 ALA A N 1
ATOM 937 C CA . ALA A 1 113 ? 2.254 -5.302 -8.995 1.00 92.38 113 ALA A CA 1
ATOM 938 C C . ALA A 1 113 ? 1.048 -6.086 -8.443 1.00 92.38 113 ALA A C 1
ATOM 940 O O . ALA A 1 113 ? 0.998 -6.362 -7.251 1.00 92.38 113 ALA A O 1
ATOM 941 N N . MET A 1 114 ? 0.109 -6.489 -9.310 1.00 91.38 114 MET A N 1
ATOM 942 C CA . MET A 1 114 ? -1.059 -7.275 -8.907 1.00 91.38 114 MET A CA 1
ATOM 943 C C . MET A 1 114 ? -0.664 -8.659 -8.383 1.00 91.38 114 MET A C 1
ATOM 945 O O . MET A 1 114 ? -1.140 -9.079 -7.335 1.00 91.38 114 MET A O 1
ATOM 949 N N . GLU A 1 115 ? 0.260 -9.337 -9.064 1.00 95.19 115 GLU A N 1
ATOM 950 C CA . GLU A 1 115 ? 0.792 -10.625 -8.605 1.00 95.19 115 GLU A CA 1
ATOM 951 C C . GLU A 1 115 ? 1.539 -10.497 -7.269 1.00 95.19 115 GLU A C 1
ATOM 953 O O . GLU A 1 115 ? 1.446 -11.389 -6.429 1.00 95.19 115 GLU A O 1
ATOM 958 N N . LEU A 1 116 ? 2.213 -9.366 -7.023 1.00 96.25 116 LEU A N 1
ATOM 959 C CA . LEU A 1 116 ? 2.860 -9.108 -5.733 1.00 96.25 116 LEU A CA 1
ATOM 960 C C . LEU A 1 116 ? 1.855 -9.000 -4.577 1.00 96.25 116 LEU A C 1
ATOM 962 O O . LEU A 1 116 ? 2.202 -9.364 -3.459 1.00 96.25 116 LEU A O 1
ATOM 966 N N . PHE A 1 117 ? 0.618 -8.554 -4.816 1.00 93.19 117 PHE A N 1
ATOM 967 C CA . PHE A 1 117 ? -0.432 -8.556 -3.786 1.00 93.19 117 PHE A CA 1
ATOM 968 C C . PHE A 1 117 ? -1.003 -9.945 -3.501 1.00 93.19 117 PHE A C 1
ATOM 970 O O . PHE A 1 117 ? -1.567 -10.169 -2.437 1.00 93.19 117 PHE A O 1
ATOM 977 N N . GLN A 1 118 ? -0.863 -10.883 -4.435 1.00 94.06 118 GLN A N 1
ATOM 978 C CA . GLN A 1 118 ? -1.431 -12.225 -4.305 1.00 94.06 118 GLN A CA 1
ATOM 979 C C . GLN A 1 118 ? -0.536 -13.172 -3.501 1.00 94.06 118 GLN A C 1
ATOM 981 O O . GLN A 1 118 ? -0.944 -14.292 -3.201 1.00 94.06 118 GLN A O 1
ATOM 986 N N . VAL A 1 119 ? 0.668 -12.740 -3.111 1.00 95.25 119 VAL A N 1
ATOM 987 C CA . VAL A 1 119 ? 1.629 -13.616 -2.428 1.00 95.25 119 VAL A CA 1
ATOM 988 C C . VAL A 1 119 ? 1.156 -14.090 -1.056 1.00 95.25 119 VAL A C 1
ATOM 990 O O . VAL A 1 119 ? 1.607 -15.135 -0.590 1.00 95.25 119 VAL A O 1
ATOM 993 N N . GLU A 1 120 ? 0.214 -13.376 -0.430 1.00 92.50 120 GLU A N 1
ATOM 994 C CA . GLU A 1 120 ? -0.414 -13.795 0.827 1.00 92.50 120 GLU A CA 1
ATOM 995 C C . GLU A 1 120 ? -1.100 -15.167 0.718 1.00 92.50 120 GLU A C 1
ATOM 997 O O . GLU A 1 120 ? -1.136 -15.908 1.700 1.00 92.50 120 GLU A O 1
ATOM 1002 N N . ALA A 1 121 ? -1.544 -15.556 -0.484 1.00 93.75 121 ALA A N 1
ATOM 1003 C CA . ALA A 1 121 ? -2.140 -16.864 -0.753 1.00 93.75 121 ALA A CA 1
ATOM 1004 C C . ALA A 1 121 ? -1.153 -18.037 -0.599 1.00 93.75 121 ALA A C 1
ATOM 1006 O O . ALA A 1 121 ? -1.583 -19.180 -0.469 1.00 93.75 121 ALA A O 1
ATOM 1007 N N . PHE A 1 122 ? 0.160 -17.774 -0.608 1.00 95.38 122 PHE A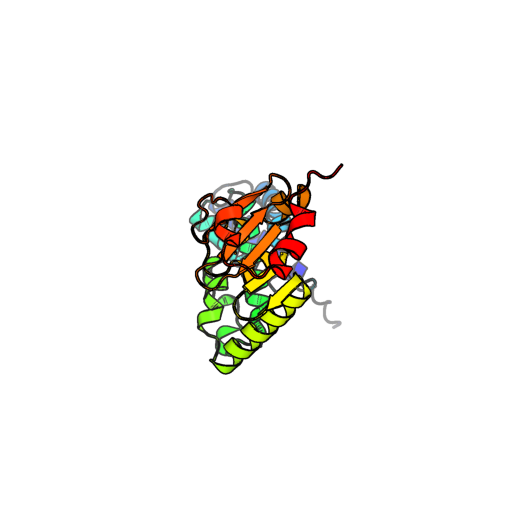 N 1
ATOM 1008 C CA . PHE A 1 122 ? 1.194 -18.801 -0.442 1.00 95.38 122 PHE A CA 1
ATOM 1009 C C . PHE A 1 122 ? 1.700 -18.933 0.998 1.00 95.38 122 PHE A C 1
ATOM 1011 O O . PHE A 1 122 ? 2.594 -19.739 1.259 1.00 95.38 122 PHE A O 1
ATOM 1018 N N . LEU A 1 123 ? 1.189 -18.134 1.938 1.00 94.31 123 LEU A N 1
ATOM 1019 C CA . LEU A 1 123 ? 1.573 -18.259 3.341 1.00 94.31 123 LEU A CA 1
ATOM 1020 C C . LEU A 1 123 ? 1.052 -19.584 3.909 1.00 94.31 123 LEU A C 1
ATOM 1022 O O . LEU A 1 123 ? -0.100 -19.952 3.695 1.00 94.31 123 LEU A O 1
ATOM 1026 N N . SER A 1 124 ? 1.886 -20.273 4.692 1.00 93.81 124 SER A N 1
ATOM 1027 C CA . SER A 1 124 ? 1.397 -21.368 5.535 1.00 93.81 124 SER A CA 1
ATOM 1028 C C . SER A 1 124 ? 0.398 -20.835 6.564 1.00 93.81 124 SER A C 1
ATOM 1030 O O . SER A 1 124 ? 0.448 -19.657 6.927 1.00 93.81 124 SER A O 1
ATOM 1032 N N . ASP A 1 125 ? -0.462 -21.698 7.103 1.00 93.69 125 ASP A N 1
ATOM 1033 C CA . ASP A 1 125 ? -1.424 -21.300 8.139 1.00 93.69 125 ASP A CA 1
ATOM 1034 C C . ASP A 1 125 ? -0.752 -20.633 9.344 1.00 93.69 125 ASP A C 1
ATOM 1036 O O . ASP A 1 125 ? -1.256 -19.644 9.883 1.00 93.69 125 ASP A O 1
ATOM 1040 N N . GLU A 1 126 ? 0.408 -21.147 9.756 1.00 93.56 126 GLU A N 1
ATOM 1041 C CA . GLU A 1 126 ? 1.195 -20.581 10.849 1.00 93.56 126 GLU A CA 1
ATOM 1042 C C . GLU A 1 126 ? 1.732 -19.187 10.498 1.00 93.56 126 GLU A C 1
ATOM 1044 O O . GLU A 1 126 ? 1.529 -18.236 11.258 1.00 93.56 126 GLU A O 1
ATOM 1049 N N . SER A 1 127 ? 2.357 -19.036 9.324 1.00 93.75 127 SER A N 1
ATOM 1050 C CA . SER A 1 127 ? 2.849 -17.742 8.844 1.00 93.75 127 SER A CA 1
ATOM 1051 C C . SER A 1 127 ? 1.709 -16.736 8.694 1.00 93.75 127 SER A C 1
ATOM 1053 O O . SER A 1 127 ? 1.835 -15.600 9.143 1.00 93.75 127 SER A O 1
ATOM 1055 N N . ALA A 1 128 ? 0.567 -17.146 8.143 1.00 93.06 128 ALA A N 1
ATOM 1056 C CA . ALA A 1 128 ? -0.603 -16.294 7.978 1.00 93.06 128 ALA A CA 1
ATOM 1057 C C . ALA A 1 128 ? -1.167 -15.829 9.330 1.00 93.06 128 ALA A C 1
ATOM 1059 O O . ALA A 1 128 ? -1.515 -14.659 9.487 1.00 93.06 128 ALA A O 1
ATOM 1060 N N . ARG A 1 129 ? -1.228 -16.711 10.339 1.00 93.75 129 ARG A N 1
ATOM 1061 C CA . ARG A 1 129 ? -1.623 -16.336 11.710 1.00 93.75 129 ARG A CA 1
ATOM 1062 C C . ARG A 1 129 ? -0.636 -15.351 12.333 1.00 93.75 129 ARG A C 1
ATOM 1064 O O . ARG A 1 129 ? -1.075 -14.367 12.924 1.00 93.75 129 ARG A O 1
ATOM 1071 N N . ARG A 1 130 ? 0.672 -15.586 12.182 1.00 93.88 130 ARG A N 1
ATOM 1072 C CA . ARG A 1 130 ? 1.727 -14.689 12.681 1.00 93.88 130 ARG A CA 1
ATOM 1073 C C . ARG A 1 130 ? 1.641 -13.307 12.036 1.00 93.88 130 ARG A C 1
ATOM 1075 O O . ARG A 1 130 ? 1.635 -12.312 12.754 1.00 93.88 130 ARG A O 1
ATOM 1082 N N . VAL A 1 131 ? 1.522 -13.251 10.710 1.00 93.12 131 VAL A N 1
ATOM 1083 C CA . VAL A 1 131 ? 1.372 -12.003 9.948 1.00 93.12 131 VAL A CA 1
ATOM 1084 C C . VAL A 1 131 ? 0.121 -11.256 10.398 1.00 93.12 131 VAL A C 1
ATOM 1086 O O . VAL A 1 131 ? 0.234 -10.110 10.815 1.00 93.12 131 VAL A O 1
ATOM 1089 N N . ARG A 1 132 ? -1.048 -11.912 10.424 1.00 92.69 132 ARG A N 1
ATOM 1090 C CA . ARG A 1 132 ? -2.299 -11.276 10.873 1.00 92.69 132 ARG A CA 1
ATOM 1091 C C . ARG A 1 132 ? -2.219 -10.762 12.308 1.00 92.69 132 ARG A C 1
ATOM 1093 O O . ARG A 1 132 ? -2.799 -9.727 12.620 1.00 92.69 132 ARG A O 1
ATOM 1100 N N . ARG A 1 133 ? -1.519 -11.474 13.195 1.00 94.50 133 ARG A N 1
ATOM 1101 C CA . ARG A 1 133 ? -1.294 -11.019 14.571 1.00 94.50 133 ARG A CA 1
ATOM 1102 C C . ARG A 1 133 ? -0.433 -9.757 14.608 1.00 94.50 133 ARG A C 1
ATOM 1104 O O . ARG A 1 133 ? -0.820 -8.810 15.281 1.00 94.50 133 ARG A O 1
ATOM 1111 N N . ALA A 1 134 ? 0.676 -9.731 13.874 1.00 94.00 134 ALA A N 1
ATOM 1112 C CA . ALA A 1 134 ? 1.539 -8.556 13.794 1.00 94.00 134 ALA A CA 1
ATOM 1113 C C . ALA A 1 134 ? 0.807 -7.353 13.172 1.00 94.00 134 ALA A C 1
ATOM 1115 O O . ALA A 1 134 ? 0.905 -6.243 13.683 1.00 94.00 134 ALA A O 1
ATOM 1116 N N . GLU A 1 135 ? 0.016 -7.578 12.118 1.00 93.50 135 GLU A N 1
ATOM 1117 C CA . GLU A 1 135 ? -0.824 -6.538 11.515 1.00 93.50 135 GLU A CA 1
ATOM 1118 C C . GLU A 1 135 ? -1.864 -6.005 12.502 1.00 93.50 135 GLU A C 1
ATOM 1120 O O . GLU A 1 135 ? -2.057 -4.797 12.598 1.00 93.50 135 GLU A O 1
ATOM 1125 N N . ARG A 1 136 ? -2.493 -6.886 13.288 1.00 95.69 136 ARG A N 1
ATOM 1126 C CA . ARG A 1 136 ? -3.405 -6.471 14.354 1.00 95.69 136 ARG A CA 1
ATOM 1127 C C . ARG A 1 136 ? -2.692 -5.611 15.390 1.00 95.69 136 ARG A C 1
ATOM 1129 O O . ARG A 1 136 ? -3.199 -4.555 15.741 1.00 95.69 136 ARG A O 1
ATOM 1136 N N . GLU A 1 137 ? -1.550 -6.063 15.895 1.00 96.75 137 GLU A N 1
ATOM 1137 C CA . GLU A 1 137 ? -0.775 -5.338 16.909 1.00 96.75 137 GLU A CA 1
ATOM 1138 C C . GLU A 1 137 ? -0.370 -3.946 16.401 1.00 96.75 137 GLU A C 1
ATOM 1140 O O . GLU A 1 137 ? -0.582 -2.959 17.103 1.00 96.75 137 GLU A O 1
ATOM 1145 N N . GLN A 1 138 ? 0.094 -3.846 15.153 1.00 95.94 138 GLN A N 1
ATOM 1146 C CA . GLN A 1 138 ? 0.407 -2.567 14.514 1.00 95.94 138 GLN A CA 1
ATOM 1147 C C . GLN A 1 138 ? -0.834 -1.676 14.366 1.00 95.94 138 GLN A C 1
ATOM 1149 O O . GLN A 1 138 ? -0.796 -0.505 14.727 1.00 95.94 138 GLN A O 1
ATOM 1154 N N . ALA A 1 139 ? -1.952 -2.212 13.872 1.00 96.81 139 ALA A N 1
ATOM 1155 C CA . ALA A 1 139 ? -3.166 -1.425 13.683 1.00 96.81 139 ALA A CA 1
ATOM 1156 C C . ALA A 1 139 ? -3.708 -0.877 15.005 1.00 96.81 139 ALA A C 1
ATOM 1158 O O . ALA A 1 139 ? -4.193 0.248 15.046 1.00 96.81 139 ALA A O 1
ATOM 1159 N N . TYR A 1 140 ? -3.604 -1.656 16.084 1.00 96.81 140 TYR A N 1
ATOM 1160 C CA . TYR A 1 140 ? -3.950 -1.204 17.427 1.00 96.81 140 TYR A CA 1
ATOM 1161 C C . TYR A 1 140 ? -2.978 -0.140 17.947 1.00 96.81 140 TYR A C 1
ATOM 1163 O O . TYR A 1 140 ? -3.434 0.806 18.571 1.00 96.81 140 TYR A O 1
ATOM 1171 N N . ALA A 1 141 ? -1.674 -0.266 17.683 1.00 97.62 141 ALA A N 1
ATOM 1172 C CA . ALA A 1 141 ? -0.685 0.748 18.059 1.00 97.62 141 ALA A CA 1
ATOM 1173 C C . ALA A 1 141 ? -0.865 2.070 17.289 1.00 97.62 141 ALA A C 1
ATOM 1175 O O . ALA A 1 141 ? -0.572 3.136 17.817 1.00 97.62 141 ALA A O 1
ATOM 1176 N N . GLU A 1 142 ? -1.371 2.000 16.057 1.00 97.81 142 GLU A N 1
ATOM 1177 C CA . GLU A 1 142 ? -1.681 3.150 15.198 1.00 97.81 142 GLU A CA 1
ATOM 1178 C C . GLU A 1 142 ? -3.160 3.581 15.302 1.00 97.81 142 GLU A C 1
ATOM 1180 O O . GLU A 1 142 ? -3.722 4.206 14.396 1.00 97.81 142 GLU A O 1
ATOM 1185 N N . SER A 1 143 ? -3.816 3.215 16.404 1.00 98.19 143 SER A N 1
ATOM 1186 C CA . SER A 1 143 ? -5.182 3.611 16.734 1.00 98.19 143 SER A CA 1
ATOM 1187 C C . SER A 1 143 ? -5.284 4.025 18.194 1.00 98.19 143 SER A C 1
ATOM 1189 O O . SER A 1 143 ? -4.569 3.529 19.058 1.00 98.19 143 SER A O 1
ATOM 1191 N N . GLU A 1 144 ? -6.253 4.877 18.491 1.00 98.00 144 GLU A N 1
ATOM 1192 C CA . GLU A 1 144 ? -6.624 5.219 19.859 1.00 98.00 144 GLU A CA 1
ATOM 1193 C C . GLU A 1 144 ? -7.973 4.566 20.182 1.00 98.00 144 GLU A C 1
ATOM 1195 O O . GLU A 1 144 ? -8.992 4.847 19.547 1.00 98.00 144 GLU A O 1
ATOM 1200 N N . MET A 1 145 ? -7.973 3.637 21.143 1.00 97.75 145 MET A N 1
ATOM 1201 C CA . MET A 1 145 ? -9.186 2.965 21.611 1.00 97.75 145 MET A CA 1
ATOM 1202 C C . MET A 1 145 ? -9.904 3.873 22.611 1.00 97.75 145 MET A C 1
ATOM 1204 O O . MET A 1 145 ? -9.508 3.959 23.769 1.00 97.75 145 MET A O 1
ATOM 1208 N N . LEU A 1 146 ? -10.956 4.549 22.158 1.00 97.75 146 LEU A N 1
ATOM 1209 C CA . LEU A 1 146 ? -11.727 5.495 22.969 1.00 97.75 146 LEU A CA 1
ATOM 1210 C C . LEU A 1 146 ? -12.790 4.790 23.818 1.00 97.75 146 LEU A C 1
ATOM 1212 O O . LEU A 1 146 ? -13.161 5.266 24.887 1.00 97.75 146 LEU A O 1
ATOM 1216 N N . PHE A 1 147 ? -13.285 3.647 23.340 1.00 97.81 147 PHE A N 1
ATOM 1217 C CA . PHE A 1 147 ? -14.236 2.807 24.058 1.00 97.81 147 PHE A CA 1
ATOM 1218 C C . PHE A 1 147 ? -14.088 1.346 23.627 1.00 97.81 147 PHE A C 1
ATOM 1220 O O . PHE A 1 147 ? -14.000 1.064 22.432 1.00 97.81 147 PHE A O 1
ATOM 1227 N N . ASP A 1 148 ? -14.119 0.417 24.583 1.00 96.69 148 ASP A N 1
ATOM 1228 C CA . ASP A 1 148 ? -14.106 -1.024 24.319 1.00 96.69 148 ASP A CA 1
ATOM 1229 C C . ASP A 1 148 ? -14.911 -1.783 25.383 1.00 96.69 148 ASP A C 1
ATOM 1231 O O . ASP A 1 148 ? -14.419 -2.027 26.485 1.00 96.69 148 ASP A O 1
ATOM 1235 N N . GLN A 1 149 ? -16.155 -2.154 25.063 1.00 95.44 149 GLN A N 1
ATOM 1236 C CA . GLN A 1 149 ? -16.964 -3.026 25.917 1.00 95.44 149 GLN A CA 1
ATOM 1237 C C . GLN A 1 149 ? -17.851 -3.964 25.094 1.00 95.44 149 GLN A C 1
ATOM 1239 O O . GLN A 1 149 ? -18.680 -3.550 24.279 1.00 95.44 149 GLN A O 1
ATOM 1244 N N . GLY A 1 150 ? -17.728 -5.267 25.356 1.00 91.12 150 GLY A N 1
ATOM 1245 C CA . GLY A 1 150 ? -18.515 -6.295 24.680 1.00 91.12 150 GLY A CA 1
ATOM 1246 C C . GLY A 1 150 ? -18.316 -6.265 23.161 1.00 91.12 150 GLY A C 1
ATOM 1247 O O . GLY A 1 150 ? -17.202 -6.414 22.664 1.00 91.12 150 GLY A O 1
ATOM 1248 N N . ARG A 1 151 ? -19.416 -6.098 22.417 1.00 92.25 151 ARG A N 1
ATOM 1249 C CA . ARG A 1 151 ? -19.410 -5.982 20.946 1.00 92.25 151 ARG A CA 1
ATOM 1250 C C . ARG A 1 151 ? -19.355 -4.534 20.446 1.00 92.25 151 ARG A C 1
ATOM 1252 O O . ARG A 1 151 ? -19.449 -4.317 19.243 1.00 92.25 151 ARG A O 1
ATOM 1259 N N . TRP A 1 152 ? -19.218 -3.568 21.351 1.00 96.62 152 TRP A N 1
ATOM 1260 C CA . TRP A 1 152 ? -19.138 -2.151 21.027 1.00 96.62 152 TRP A CA 1
ATOM 1261 C C . TRP A 1 152 ? -17.703 -1.651 21.159 1.00 96.62 152 TRP A C 1
ATOM 1263 O O . TRP A 1 152 ? -17.061 -1.863 22.190 1.00 96.62 152 TRP A O 1
ATOM 1273 N N . LYS A 1 153 ? -17.204 -0.970 20.125 1.00 98.00 153 LYS A N 1
ATOM 1274 C CA . LYS A 1 153 ? -15.911 -0.275 20.175 1.00 98.00 153 LYS A CA 1
ATOM 1275 C C . LYS A 1 153 ? -16.009 1.085 19.502 1.00 98.00 153 LYS A C 1
ATOM 1277 O O . LYS A 1 153 ? -16.688 1.211 18.485 1.00 98.00 153 LYS A O 1
ATOM 1282 N N . LEU A 1 154 ? -15.287 2.061 20.039 1.00 98.25 154 LEU A N 1
ATOM 1283 C CA . LEU A 1 154 ? -15.030 3.346 19.396 1.00 98.25 154 LEU A CA 1
ATOM 1284 C C . LEU A 1 154 ? -13.522 3.486 19.218 1.00 98.25 154 LEU A C 1
ATOM 1286 O O . LEU A 1 154 ? -12.773 3.486 20.196 1.00 98.25 154 LEU A O 1
ATOM 1290 N N . VAL A 1 155 ? -13.087 3.588 17.969 1.00 98.50 155 VAL A N 1
ATOM 1291 C CA . VAL A 1 155 ? -11.671 3.612 17.608 1.00 98.50 155 VAL A CA 1
ATOM 1292 C C . VAL A 1 155 ? -11.382 4.863 16.803 1.00 98.50 155 VAL A C 1
ATOM 1294 O O . VAL A 1 155 ? -12.009 5.085 15.774 1.00 98.50 155 VAL A O 1
ATOM 1297 N N . LYS A 1 156 ? -10.405 5.656 17.225 1.00 98.19 156 LYS A N 1
ATOM 1298 C CA . LYS A 1 156 ? -9.878 6.766 16.435 1.00 98.19 156 LYS A CA 1
ATOM 1299 C C . LYS A 1 156 ? -8.676 6.301 15.627 1.00 98.19 156 LYS A C 1
ATOM 1301 O O . LYS A 1 156 ? -7.723 5.747 16.172 1.00 98.19 156 LYS A O 1
ATOM 1306 N N . LEU A 1 157 ? -8.735 6.524 14.320 1.00 98.25 157 LEU A N 1
ATOM 1307 C CA . LEU A 1 157 ? -7.695 6.115 13.384 1.00 98.25 157 LEU A CA 1
ATOM 1308 C C . LEU A 1 157 ? -6.577 7.161 13.362 1.00 98.25 157 LEU A C 1
ATOM 1310 O O . LEU A 1 157 ? -6.863 8.352 13.243 1.00 98.25 157 LEU A O 1
ATOM 1314 N N . GLN A 1 158 ? -5.319 6.723 13.471 1.00 97.25 158 GLN A N 1
ATOM 1315 C CA . GLN A 1 158 ? -4.153 7.619 13.441 1.00 97.25 158 GLN A CA 1
ATOM 1316 C C . GLN A 1 158 ? -3.253 7.395 12.220 1.00 97.25 158 GLN A C 1
ATOM 1318 O O . GLN A 1 158 ? -2.324 8.167 11.984 1.00 97.25 158 GLN A O 1
ATOM 1323 N N . SER A 1 159 ? -3.547 6.388 11.395 1.00 96.31 159 SER A N 1
ATOM 1324 C CA . SER A 1 159 ? -2.815 6.133 10.159 1.00 96.31 159 SER A CA 1
ATOM 1325 C C . SER A 1 159 ? -3.674 5.494 9.067 1.00 96.31 159 SER A C 1
ATOM 1327 O O . SER A 1 159 ? -4.729 4.901 9.319 1.00 96.31 159 SER A O 1
ATOM 1329 N N . ARG A 1 160 ? -3.144 5.514 7.838 1.00 94.50 160 ARG A N 1
ATOM 1330 C CA . ARG A 1 160 ? -3.679 4.754 6.701 1.00 94.50 160 ARG A CA 1
ATOM 1331 C C . ARG A 1 160 ? -3.704 3.245 6.965 1.00 94.50 160 ARG A C 1
ATOM 1333 O O . ARG A 1 160 ? -4.611 2.555 6.496 1.00 94.50 160 ARG A O 1
ATOM 1340 N N . PHE A 1 161 ? -2.714 2.718 7.687 1.00 94.00 161 PHE A N 1
ATOM 1341 C CA . PHE A 1 161 ? -2.640 1.292 7.997 1.00 94.00 161 PHE A CA 1
ATOM 1342 C C . PHE A 1 161 ? -3.756 0.886 8.968 1.00 94.00 161 PHE A C 1
ATOM 1344 O O . PHE A 1 161 ? -4.486 -0.067 8.692 1.00 94.00 161 PHE A O 1
ATOM 1351 N N . ALA A 1 162 ? -3.966 1.663 10.033 1.00 97.12 162 ALA A N 1
ATOM 1352 C CA . ALA A 1 162 ? -5.090 1.486 10.945 1.00 97.12 162 ALA A CA 1
ATOM 1353 C C . ALA A 1 162 ? -6.437 1.609 10.219 1.00 97.12 162 ALA A C 1
ATOM 1355 O O . ALA A 1 162 ? -7.307 0.756 10.396 1.00 97.12 162 ALA A O 1
ATOM 1356 N N . ALA A 1 163 ? -6.598 2.609 9.347 1.00 97.25 163 ALA A N 1
ATOM 1357 C CA . ALA A 1 163 ? -7.819 2.790 8.561 1.00 97.25 163 ALA A CA 1
ATOM 1358 C C . ALA A 1 163 ? -8.130 1.582 7.663 1.00 97.25 163 ALA A C 1
ATOM 1360 O O . ALA A 1 163 ? -9.263 1.099 7.633 1.00 97.25 163 ALA A O 1
ATOM 1361 N N . THR A 1 164 ? -7.103 1.040 7.003 1.00 95.38 164 THR A N 1
ATOM 1362 C CA . THR A 1 164 ? -7.203 -0.188 6.202 1.00 95.38 164 THR A CA 1
ATOM 1363 C C . THR A 1 164 ? -7.603 -1.382 7.069 1.00 95.38 164 THR A C 1
ATOM 1365 O O . THR A 1 164 ? -8.490 -2.146 6.694 1.00 95.38 164 THR A O 1
ATOM 1368 N N . TRP A 1 165 ? -6.984 -1.543 8.243 1.00 96.44 165 TRP A N 1
ATOM 1369 C CA . TRP A 1 165 ? -7.253 -2.668 9.137 1.00 96.44 165 TRP A CA 1
ATOM 1370 C C . TRP A 1 165 ? -8.679 -2.646 9.699 1.00 96.44 165 TRP A C 1
ATOM 1372 O O . TRP A 1 165 ? -9.425 -3.620 9.573 1.00 96.44 165 TRP A O 1
ATOM 1382 N N . TRP A 1 166 ? -9.086 -1.531 10.306 1.00 97.44 166 TRP A N 1
ATOM 1383 C CA . TRP A 1 166 ? -10.401 -1.414 10.938 1.00 97.44 166 TRP A CA 1
ATOM 1384 C C . TRP A 1 166 ? -11.542 -1.429 9.915 1.00 97.44 166 TRP A C 1
ATOM 1386 O O . TRP A 1 166 ? -12.599 -2.014 10.181 1.00 97.44 166 TRP A O 1
ATOM 1396 N N . GLY A 1 167 ? -11.295 -0.892 8.718 1.00 96.81 167 GLY A N 1
ATOM 1397 C CA . GLY A 1 167 ? -12.211 -0.928 7.583 1.00 96.81 167 GLY A CA 1
ATOM 1398 C C . GLY A 1 167 ? -12.218 -2.234 6.782 1.00 96.81 167 GLY A C 1
ATOM 1399 O O . GLY A 1 167 ? -12.936 -2.331 5.794 1.00 96.81 167 GLY A O 1
ATOM 1400 N N . MET A 1 168 ? -11.471 -3.274 7.172 1.00 94.88 168 MET A N 1
ATOM 1401 C CA . MET A 1 168 ? -11.544 -4.557 6.460 1.00 94.88 168 MET A CA 1
ATOM 1402 C C . MET A 1 168 ? -12.988 -5.074 6.382 1.00 94.88 168 MET A C 1
ATOM 1404 O O . MET A 1 168 ? -13.676 -5.174 7.403 1.00 94.88 168 MET A O 1
ATOM 1408 N N . GLY A 1 169 ? -13.421 -5.429 5.172 1.00 93.94 169 GLY A N 1
ATOM 1409 C CA . GLY A 1 169 ? -14.783 -5.889 4.889 1.00 93.94 169 GLY A CA 1
ATOM 1410 C C . GLY A 1 169 ? -15.788 -4.775 4.582 1.00 93.94 169 GLY A C 1
ATOM 1411 O O . GLY A 1 169 ? -16.952 -5.091 4.361 1.00 93.94 169 GLY A O 1
ATOM 1412 N N . THR A 1 170 ? -15.365 -3.509 4.542 1.00 96.94 170 THR A N 1
ATOM 1413 C CA . THR A 1 170 ? -16.215 -2.375 4.152 1.00 96.94 170 THR A CA 1
ATOM 1414 C C . THR A 1 170 ? -15.874 -1.867 2.748 1.00 96.94 170 THR A C 1
ATOM 1416 O O . THR A 1 170 ? -14.879 -2.270 2.139 1.00 96.94 170 THR A O 1
ATOM 1419 N N . ARG A 1 171 ? -16.717 -0.977 2.216 1.00 96.00 171 ARG A N 1
ATOM 1420 C CA . ARG A 1 171 ? -16.520 -0.263 0.945 1.00 96.00 171 ARG A CA 1
ATOM 1421 C C . ARG A 1 171 ? -15.901 1.124 1.118 1.00 96.00 171 ARG A C 1
ATOM 1423 O O . ARG A 1 171 ? -15.806 1.860 0.143 1.00 96.00 171 ARG A O 1
ATOM 1430 N N . TRP A 1 172 ? -15.453 1.469 2.325 1.00 96.81 172 TRP A N 1
ATOM 1431 C CA . TRP A 1 172 ? -14.890 2.788 2.606 1.00 96.81 172 TRP A CA 1
ATOM 1432 C C . TRP A 1 172 ? -13.646 3.045 1.760 1.00 96.81 172 TRP A C 1
ATOM 1434 O O . TRP A 1 172 ? -12.697 2.252 1.749 1.00 96.81 172 TRP A O 1
ATOM 1444 N N . CYS A 1 173 ? -13.589 4.210 1.123 1.00 93.31 173 CYS A N 1
ATOM 1445 C CA . CYS A 1 173 ? -12.409 4.638 0.374 1.00 93.31 173 CYS A CA 1
ATOM 1446 C C . CYS A 1 173 ? -11.150 4.772 1.263 1.00 93.31 173 CYS A C 1
ATOM 1448 O O . CYS A 1 173 ? -10.025 4.632 0.782 1.00 93.31 173 CYS A O 1
ATOM 1450 N N . THR A 1 174 ? -11.307 4.970 2.577 1.00 94.62 174 THR A N 1
ATOM 1451 C CA . THR A 1 174 ? -10.203 4.994 3.557 1.00 94.62 174 THR A CA 1
ATOM 1452 C C . THR A 1 174 ? -9.748 3.598 3.993 1.00 94.62 174 THR A C 1
ATOM 1454 O O . THR A 1 174 ? -8.746 3.467 4.693 1.00 94.62 174 THR A O 1
ATOM 1457 N N . ALA A 1 175 ? -10.500 2.550 3.646 1.00 94.81 175 ALA A N 1
ATOM 1458 C CA . ALA A 1 175 ? -10.160 1.159 3.938 1.00 94.81 175 ALA A CA 1
ATOM 1459 C C . ALA A 1 175 ? -9.446 0.474 2.762 1.00 94.81 175 ALA A C 1
ATOM 1461 O O . ALA A 1 175 ? -8.923 -0.633 2.894 1.00 94.81 175 ALA A O 1
ATOM 1462 N N . ALA A 1 176 ? -9.425 1.120 1.595 1.00 88.50 176 ALA A N 1
ATOM 1463 C CA . ALA A 1 176 ? -8.879 0.541 0.383 1.00 88.50 176 ALA A CA 1
ATOM 1464 C C . ALA A 1 176 ? -7.359 0.327 0.498 1.00 88.50 176 ALA A C 1
ATOM 1466 O O . ALA A 1 176 ? -6.611 1.207 0.922 1.00 88.50 176 ALA A O 1
ATOM 1467 N N . ARG A 1 177 ? -6.861 -0.840 0.070 1.00 79.62 177 ARG A N 1
ATOM 1468 C CA . ARG A 1 177 ? -5.406 -1.083 -0.025 1.00 79.62 177 ARG A CA 1
ATOM 1469 C C . ARG A 1 177 ? -4.766 -0.154 -1.071 1.00 79.62 177 ARG A C 1
ATOM 1471 O O . ARG A 1 177 ? -3.650 0.336 -0.883 1.00 79.62 177 ARG A O 1
ATOM 1478 N N . LEU A 1 178 ? -5.508 0.123 -2.143 1.00 78.19 178 LEU A N 1
ATOM 1479 C CA . LEU A 1 178 ? -5.124 0.937 -3.296 1.00 78.19 178 LEU A CA 1
ATOM 1480 C C . LEU A 1 178 ? -5.993 2.196 -3.355 1.00 78.19 178 LEU A C 1
ATOM 1482 O O . LEU A 1 178 ? -7.165 2.118 -3.012 1.00 78.19 178 LEU A O 1
ATOM 1486 N N . SER A 1 179 ? -5.424 3.331 -3.774 1.00 79.56 179 SER A N 1
ATOM 1487 C CA . SER A 1 179 ? -6.136 4.624 -3.836 1.00 79.56 179 SER A CA 1
ATOM 1488 C C . SER A 1 179 ? -6.861 4.980 -2.530 1.00 79.56 179 SER A C 1
ATOM 1490 O O . SER A 1 179 ? -8.013 5.392 -2.525 1.00 79.56 179 SER A O 1
ATOM 1492 N N . ASN A 1 180 ? -6.187 4.762 -1.399 1.00 88.56 180 ASN A N 1
ATOM 1493 C CA . ASN A 1 180 ? -6.739 5.035 -0.079 1.00 88.56 180 ASN A CA 1
ATOM 1494 C C . ASN A 1 180 ? -6.829 6.547 0.172 1.00 88.56 180 ASN A C 1
ATOM 1496 O O . ASN A 1 180 ? -5.833 7.250 -0.002 1.00 88.56 180 ASN A O 1
ATOM 1500 N N . HIS A 1 181 ? -7.981 7.028 0.636 1.00 91.44 181 HIS A N 1
ATOM 1501 C CA . HIS A 1 181 ? -8.218 8.457 0.867 1.00 91.44 181 HIS A CA 1
ATOM 1502 C C . HIS A 1 181 ? -7.985 8.928 2.312 1.00 91.44 181 HIS A C 1
ATOM 1504 O O . HIS A 1 181 ? -8.259 10.088 2.609 1.00 91.44 181 HIS A O 1
ATOM 1510 N N . TYR A 1 182 ? -7.456 8.082 3.203 1.00 95.25 182 TYR A N 1
ATOM 1511 C CA . TYR A 1 182 ? -7.254 8.397 4.623 1.00 95.25 182 TYR A CA 1
ATOM 1512 C C . TYR A 1 182 ? -6.618 9.777 4.853 1.00 95.25 182 TYR A C 1
ATOM 1514 O O . TYR A 1 182 ? -7.209 10.595 5.550 1.00 95.25 182 TYR A O 1
ATOM 1522 N N . ASP A 1 183 ? -5.481 10.079 4.218 1.00 93.00 183 ASP A N 1
ATOM 1523 C CA . ASP A 1 183 ? -4.745 11.333 4.452 1.00 93.00 183 ASP A CA 1
ATOM 1524 C C . ASP A 1 183 ? -5.561 12.584 4.054 1.00 93.00 183 ASP A C 1
ATOM 1526 O O . ASP A 1 183 ? -5.485 13.640 4.690 1.00 93.00 183 ASP A O 1
ATOM 1530 N N . SER A 1 184 ? -6.414 12.465 3.030 1.00 92.56 184 SER A N 1
ATOM 1531 C CA . SER A 1 184 ? -7.306 13.546 2.588 1.00 92.56 184 SER A CA 1
ATOM 1532 C C . SER A 1 184 ? -8.412 13.855 3.602 1.00 92.56 184 SER A C 1
ATOM 1534 O O . SER A 1 184 ? -8.835 15.006 3.728 1.00 92.56 184 SER A O 1
ATOM 1536 N N . TYR A 1 185 ? -8.897 12.848 4.323 1.00 93.00 185 TYR A N 1
ATOM 1537 C CA . TYR A 1 185 ? -9.860 13.047 5.406 1.00 93.00 185 TYR A CA 1
ATOM 1538 C C . TYR A 1 185 ? -9.153 13.486 6.688 1.00 93.00 185 TYR A C 1
ATOM 1540 O O . TYR A 1 185 ? -9.538 14.496 7.269 1.00 93.00 185 TYR A O 1
ATOM 1548 N N . ALA A 1 186 ? -8.071 12.802 7.070 1.00 93.69 186 ALA A N 1
ATOM 1549 C CA . ALA A 1 186 ? -7.306 13.063 8.289 1.00 93.69 186 ALA A CA 1
ATOM 1550 C C . ALA A 1 186 ? -6.765 14.504 8.374 1.00 93.69 186 ALA A C 1
ATOM 1552 O O . ALA A 1 186 ? -6.619 15.051 9.463 1.00 93.69 186 ALA A O 1
ATOM 1553 N N . SER A 1 187 ? -6.505 15.147 7.230 1.00 94.12 187 SER A N 1
ATOM 1554 C CA . SER A 1 187 ? -6.102 16.561 7.158 1.00 94.12 187 SER A CA 1
ATOM 1555 C C . SER A 1 187 ? -7.223 17.569 7.454 1.00 94.12 187 SER A C 1
ATOM 1557 O O . SER A 1 187 ? -6.930 18.733 7.711 1.00 94.12 187 SER A O 1
ATOM 1559 N N . ARG A 1 188 ? -8.494 17.151 7.413 1.00 93.94 188 ARG A N 1
ATOM 1560 C CA . ARG A 1 188 ? -9.684 18.012 7.580 1.00 93.94 188 ARG A CA 1
ATOM 1561 C C . ARG A 1 188 ? -10.535 17.657 8.800 1.00 93.94 188 ARG A C 1
ATOM 1563 O O . ARG A 1 188 ? -11.512 18.338 9.086 1.00 93.94 188 ARG A O 1
ATOM 1570 N N . GLY A 1 189 ? -10.198 16.581 9.496 1.00 93.50 189 GLY A N 1
ATOM 1571 C CA . GLY A 1 189 ? -10.939 16.084 10.644 1.00 93.50 189 GLY A CA 1
ATOM 1572 C C . GLY A 1 189 ? -10.471 14.687 11.017 1.00 93.50 189 GLY A C 1
ATOM 1573 O O . GLY A 1 189 ? -9.621 14.095 10.357 1.00 93.50 189 GLY A O 1
ATOM 1574 N N . GLN A 1 190 ? -11.026 14.145 12.088 1.00 95.88 190 GLN A N 1
ATOM 1575 C CA . GLN A 1 190 ? -10.678 12.815 12.560 1.00 95.88 190 GLN A CA 1
ATOM 1576 C C . GLN A 1 190 ? -11.585 11.774 11.907 1.00 95.88 190 GLN A C 1
ATOM 1578 O O . GLN A 1 190 ? -12.743 12.046 11.587 1.00 95.88 190 GLN A O 1
ATOM 1583 N N . LEU A 1 191 ? -11.053 10.569 11.721 1.00 97.44 191 LEU A N 1
ATOM 1584 C CA . LEU A 1 191 ? -11.828 9.409 11.301 1.00 97.44 191 LEU A CA 1
ATOM 1585 C C . LEU A 1 191 ? -11.980 8.463 12.486 1.00 97.44 191 LEU A C 1
ATOM 1587 O O . LEU A 1 191 ? -10.990 7.959 13.025 1.00 97.44 191 LEU A O 1
ATOM 1591 N N . LEU A 1 192 ? -13.226 8.220 12.874 1.00 98.19 192 LEU A N 1
ATOM 1592 C CA . LEU A 1 192 ? -13.585 7.273 13.919 1.00 98.19 192 LEU A CA 1
ATOM 1593 C C . LEU A 1 192 ? -14.253 6.049 13.296 1.00 98.19 192 LEU A C 1
ATOM 1595 O O . LEU A 1 192 ? -15.012 6.167 12.338 1.00 98.19 192 LEU A O 1
ATOM 1599 N N . VAL A 1 193 ? -13.995 4.873 13.860 1.00 98.25 193 VAL A N 1
ATOM 1600 C CA . VAL A 1 193 ? -14.697 3.628 13.547 1.00 98.25 193 VAL A CA 1
ATOM 1601 C C . VAL A 1 193 ? -15.528 3.225 14.754 1.00 98.25 193 VAL A C 1
ATOM 1603 O O . VAL A 1 193 ? -15.009 3.088 15.863 1.00 98.25 193 VAL A O 1
ATOM 1606 N N . ILE A 1 194 ? -16.815 3.005 14.516 1.00 98.06 194 ILE A N 1
ATOM 160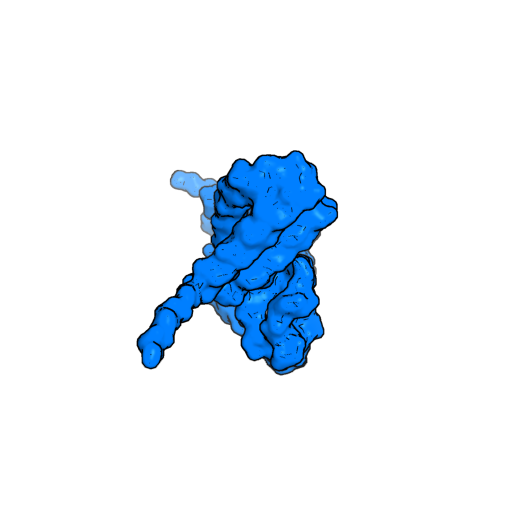7 C CA . ILE A 1 194 ? -17.770 2.510 15.500 1.00 98.06 194 ILE A CA 1
ATOM 1608 C C . ILE A 1 194 ? -18.062 1.059 15.138 1.00 98.06 194 ILE A C 1
ATOM 1610 O O . ILE A 1 194 ? -18.639 0.766 14.089 1.00 98.06 194 ILE A O 1
ATOM 1614 N N . LEU A 1 195 ? -17.640 0.137 15.995 1.00 97.38 195 LEU A N 1
ATOM 1615 C CA . LEU A 1 195 ? -18.005 -1.269 15.873 1.00 97.38 195 LEU A CA 1
ATOM 1616 C C . LEU A 1 195 ? -19.220 -1.534 16.740 1.00 97.38 195 LEU A C 1
ATOM 1618 O O . LEU A 1 195 ? -19.244 -1.149 17.908 1.00 97.38 195 LEU A O 1
ATOM 1622 N N . THR A 1 196 ? -20.205 -2.204 16.157 1.00 96.06 196 THR A N 1
ATOM 1623 C CA . THR A 1 196 ? -21.460 -2.548 16.818 1.00 96.06 196 THR A CA 1
ATOM 1624 C C . THR A 1 196 ? -21.703 -4.057 16.723 1.00 96.06 196 THR A C 1
ATOM 1626 O O . THR A 1 196 ? -21.067 -4.749 15.923 1.00 96.06 196 THR A O 1
ATOM 1629 N N . PRO A 1 197 ? -22.664 -4.598 17.490 1.00 93.25 197 PRO A N 1
ATOM 1630 C CA . PRO A 1 197 ? -23.181 -5.949 17.296 1.00 93.25 197 PRO A CA 1
ATOM 1631 C C . PRO A 1 197 ? -23.618 -6.316 15.872 1.00 93.25 197 PRO A C 1
ATOM 1633 O O . PRO A 1 197 ? -23.644 -7.509 15.567 1.00 93.25 197 PRO A O 1
ATOM 1636 N N . ALA A 1 198 ? -24.039 -5.332 15.072 1.00 92.38 198 ALA A N 1
ATOM 1637 C CA . ALA A 1 198 ? -24.706 -5.539 13.789 1.00 92.38 198 ALA A CA 1
ATOM 1638 C C . ALA A 1 198 ? -23.796 -5.224 12.596 1.00 92.38 198 ALA A C 1
ATOM 1640 O O . ALA A 1 198 ? -23.723 -6.020 11.665 1.00 92.38 198 ALA A O 1
ATOM 1641 N N . ASP A 1 199 ? -23.106 -4.084 12.635 1.00 95.81 199 ASP A N 1
ATOM 1642 C CA . ASP A 1 199 ? -22.247 -3.614 11.546 1.00 95.81 199 ASP A CA 1
ATOM 1643 C C . ASP A 1 199 ? -21.108 -2.694 12.038 1.00 95.81 199 ASP A C 1
ATOM 1645 O O . ASP A 1 199 ? -20.977 -2.404 13.237 1.00 95.81 199 ASP A O 1
ATOM 1649 N N . LYS A 1 200 ? -20.274 -2.239 11.100 1.00 97.38 200 LYS A N 1
ATOM 1650 C CA . LYS A 1 200 ? -19.257 -1.204 11.267 1.00 97.38 200 LYS A CA 1
ATOM 1651 C C . LYS A 1 200 ? -19.732 0.112 10.668 1.00 97.38 200 LYS A C 1
ATOM 1653 O O . LYS A 1 200 ? -20.282 0.133 9.570 1.00 97.38 200 LYS A O 1
ATOM 1658 N N . PHE A 1 201 ? -19.392 1.203 11.337 1.00 97.88 201 PHE A N 1
ATOM 1659 C CA . PHE A 1 201 ? -19.641 2.551 10.847 1.00 97.88 201 PHE A CA 1
ATOM 1660 C C . PHE A 1 201 ? -18.364 3.373 10.893 1.00 97.88 201 PHE A C 1
ATOM 1662 O O . PHE A 1 201 ? -17.523 3.168 11.774 1.00 97.88 201 PHE A O 1
ATOM 1669 N N . GLN A 1 202 ? -18.223 4.302 9.956 1.00 97.94 202 GLN A N 1
ATOM 1670 C CA . GLN A 1 202 ? -17.162 5.296 9.970 1.00 97.94 202 GLN A CA 1
ATOM 1671 C C . GLN A 1 202 ? -17.783 6.675 10.150 1.00 97.94 202 GLN A C 1
ATOM 1673 O O . GLN A 1 202 ? -18.756 7.006 9.482 1.00 97.94 202 GLN A O 1
ATOM 1678 N N . LEU A 1 203 ? -17.233 7.460 11.070 1.00 97.44 203 LEU A N 1
ATOM 1679 C CA . LEU A 1 203 ? -17.616 8.845 11.318 1.00 97.44 203 LEU A CA 1
ATOM 1680 C C . LEU A 1 203 ? -16.443 9.748 10.951 1.00 97.44 203 LEU A C 1
ATOM 1682 O O . LEU A 1 203 ? -15.333 9.569 11.460 1.00 97.44 203 LEU A O 1
ATOM 1686 N N . PHE A 1 204 ? -16.702 10.732 10.098 1.00 96.38 204 PHE A N 1
ATOM 1687 C CA . PHE A 1 204 ? -15.767 11.805 9.808 1.00 96.38 204 PHE A CA 1
ATOM 1688 C C . PHE A 1 204 ? -16.145 13.056 10.602 1.00 96.38 204 PHE A C 1
ATOM 1690 O O . PHE A 1 204 ? -17.182 13.672 10.371 1.00 96.38 204 PHE A O 1
ATOM 1697 N N . THR A 1 205 ? -15.288 13.467 11.536 1.00 94.88 205 THR A N 1
ATOM 1698 C CA . THR A 1 205 ? -15.618 14.556 12.472 1.00 94.88 205 THR A CA 1
ATOM 1699 C C . THR A 1 205 ? -15.574 15.943 11.830 1.00 94.88 205 THR A C 1
ATOM 1701 O O . THR A 1 205 ? -16.063 16.892 12.426 1.00 94.88 205 THR A O 1
ATOM 1704 N N . GLY A 1 206 ? -14.978 16.090 10.639 1.00 91.06 206 GLY A N 1
ATOM 1705 C CA . GLY A 1 206 ? -14.895 17.388 9.958 1.00 91.06 206 GLY A CA 1
ATOM 1706 C C . GLY A 1 206 ? -16.250 17.891 9.449 1.00 91.06 206 GLY A C 1
ATOM 1707 O O . GLY A 1 206 ? -16.475 19.095 9.400 1.00 91.06 206 GLY A O 1
ATOM 1708 N N . THR A 1 207 ? -17.157 16.976 9.096 1.00 90.81 207 THR A N 1
ATOM 1709 C CA . THR A 1 207 ? -18.533 17.285 8.660 1.00 90.81 207 THR A CA 1
ATOM 1710 C C . THR A 1 207 ? -19.596 16.669 9.569 1.00 90.81 207 THR A C 1
ATOM 1712 O O . THR A 1 207 ? -20.756 17.064 9.502 1.00 90.81 207 THR A O 1
ATOM 1715 N N . GLY A 1 208 ? -19.222 15.699 10.409 1.00 90.94 208 GLY A N 1
ATOM 1716 C CA . GLY A 1 208 ? -20.162 14.874 11.170 1.00 90.94 208 GLY A CA 1
ATOM 1717 C C . GLY A 1 208 ? -20.807 13.761 10.337 1.00 90.94 208 GLY A C 1
ATOM 1718 O O . GLY A 1 208 ? -21.704 13.078 10.827 1.00 90.94 208 GLY A O 1
ATOM 1719 N N . GLU A 1 209 ? -20.370 13.559 9.090 1.00 93.25 209 GLU A N 1
ATOM 1720 C CA . GLU A 1 209 ? -20.908 12.519 8.213 1.00 93.25 209 GLU A CA 1
ATOM 1721 C C . GLU A 1 209 ? -20.545 11.123 8.722 1.00 93.25 209 GLU A C 1
ATOM 1723 O O . GLU A 1 209 ? -19.388 10.832 9.044 1.00 93.25 209 GLU A O 1
ATOM 1728 N N . CYS A 1 210 ? -21.544 10.242 8.754 1.00 96.31 210 CYS A N 1
ATOM 1729 C CA . CYS A 1 210 ? -21.387 8.848 9.131 1.00 96.31 210 CYS A CA 1
ATOM 1730 C C . CYS A 1 210 ? -21.842 7.932 7.992 1.00 96.31 210 CYS A C 1
ATOM 1732 O O . CYS A 1 210 ? -22.864 8.196 7.356 1.00 96.31 210 CYS A O 1
ATOM 1734 N N . CYS A 1 211 ? -21.103 6.852 7.739 1.00 97.06 211 CYS A N 1
ATOM 1735 C CA . CYS A 1 211 ? -21.474 5.836 6.759 1.00 97.06 211 CYS A CA 1
ATOM 1736 C C . CYS A 1 211 ? -21.393 4.413 7.324 1.00 97.06 211 CYS A C 1
ATOM 1738 O O . CYS A 1 211 ? -20.615 4.125 8.236 1.00 97.06 211 CYS A O 1
ATOM 1740 N N . ASP A 1 212 ? -22.222 3.522 6.778 1.00 97.81 212 ASP A N 1
ATOM 1741 C CA . ASP A 1 212 ? -22.210 2.087 7.076 1.00 97.81 212 ASP A CA 1
ATOM 1742 C C . ASP A 1 212 ? -21.090 1.345 6.330 1.00 97.81 212 ASP A C 1
ATOM 1744 O O . ASP A 1 212 ? -20.344 1.929 5.543 1.00 97.81 212 ASP A O 1
ATOM 1748 N N . SER A 1 213 ? -20.976 0.030 6.530 1.00 97.50 213 SER A N 1
ATOM 1749 C CA . SER A 1 213 ? -19.964 -0.794 5.857 1.00 97.50 213 SER A CA 1
ATOM 1750 C C . SER A 1 213 ? -20.070 -0.809 4.326 1.00 97.50 213 SER A C 1
ATOM 1752 O O . SER A 1 213 ? -19.085 -1.117 3.652 1.00 97.50 213 SER A O 1
ATOM 1754 N N . ALA A 1 214 ? -21.223 -0.463 3.752 1.00 97.00 214 ALA A N 1
ATOM 1755 C CA . ALA A 1 214 ? -21.434 -0.359 2.313 1.00 97.00 214 ALA A CA 1
ATOM 1756 C C . ALA A 1 214 ? -21.141 1.048 1.761 1.00 97.00 214 ALA A C 1
ATOM 1758 O O . ALA A 1 214 ? -21.363 1.268 0.569 1.00 97.00 214 ALA A O 1
ATOM 1759 N N . ASP A 1 215 ? -20.605 1.945 2.597 1.00 96.19 215 ASP A N 1
ATOM 1760 C CA . ASP A 1 215 ? -20.319 3.354 2.301 1.00 96.19 215 ASP A CA 1
ATOM 1761 C C . ASP A 1 215 ? -21.584 4.193 2.047 1.00 96.19 215 ASP A C 1
ATOM 1763 O O . ASP A 1 215 ? -21.561 5.203 1.346 1.00 96.19 215 ASP A O 1
ATOM 1767 N N . ARG A 1 216 ? -22.727 3.773 2.606 1.00 97.19 216 ARG A N 1
ATOM 1768 C CA . ARG A 1 216 ? -23.985 4.523 2.517 1.00 97.19 216 ARG A CA 1
ATOM 1769 C C . ARG A 1 216 ? -24.102 5.476 3.705 1.00 97.19 216 ARG A C 1
ATOM 1771 O O . ARG A 1 216 ? -23.867 5.032 4.830 1.00 97.19 216 ARG A O 1
ATOM 1778 N N . PRO A 1 217 ? -24.502 6.743 3.493 1.00 96.69 217 PRO A N 1
ATOM 1779 C CA . PRO A 1 217 ? -24.745 7.674 4.587 1.00 96.69 217 PRO A CA 1
ATOM 1780 C C . PRO A 1 217 ? -25.801 7.142 5.559 1.00 96.69 217 PRO A C 1
ATOM 1782 O O . PRO A 1 217 ? -26.835 6.622 5.133 1.00 96.69 217 PRO A O 1
ATOM 1785 N N . VAL A 1 218 ? -25.555 7.299 6.857 1.00 96.56 218 VAL A N 1
ATOM 1786 C CA . VAL A 1 218 ? -26.478 6.921 7.933 1.00 96.56 218 VAL A CA 1
ATOM 1787 C C . VAL A 1 218 ? -26.542 8.009 9.000 1.00 96.56 218 VAL A C 1
ATOM 1789 O O . VAL A 1 218 ? -25.585 8.753 9.210 1.00 96.56 218 VAL A O 1
ATOM 1792 N N . ASP A 1 219 ? -27.669 8.084 9.703 1.00 94.44 219 ASP A N 1
ATOM 1793 C CA . ASP A 1 219 ? -27.798 8.947 10.875 1.00 94.44 219 ASP A CA 1
ATOM 1794 C C . ASP A 1 219 ? -27.080 8.310 12.072 1.00 94.44 219 ASP A C 1
ATOM 1796 O O . ASP A 1 219 ? -27.434 7.216 12.527 1.00 94.44 219 ASP A O 1
ATOM 1800 N N . LEU A 1 220 ? -26.081 9.014 12.604 1.00 93.12 220 LEU A N 1
ATOM 1801 C CA . LEU A 1 220 ? -25.322 8.583 13.771 1.00 93.12 220 LEU A CA 1
ATOM 1802 C C . LEU A 1 220 ? -26.220 8.342 14.994 1.00 93.12 220 LEU A C 1
ATOM 1804 O O . LEU A 1 220 ? -25.969 7.418 15.766 1.00 93.12 220 LEU A O 1
ATOM 1808 N N . SER A 1 221 ? -27.286 9.123 15.168 1.00 92.12 221 SER A N 1
ATOM 1809 C CA . SER A 1 221 ? -28.206 8.957 16.299 1.00 92.12 221 SER A CA 1
ATOM 1810 C C . SER A 1 221 ? -28.908 7.596 16.256 1.00 92.12 221 SER A C 1
ATOM 1812 O O . SER A 1 221 ? -29.105 6.970 17.299 1.00 92.12 221 SER A O 1
ATOM 1814 N N . LEU A 1 222 ? -29.213 7.091 15.053 1.00 92.44 222 LEU A N 1
ATOM 1815 C CA . LEU A 1 222 ? -29.767 5.746 14.867 1.00 92.44 222 LEU A CA 1
ATOM 1816 C C . LEU A 1 222 ? -28.727 4.663 15.166 1.00 92.44 222 LEU A C 1
ATOM 1818 O O . LEU A 1 222 ? -29.049 3.662 15.804 1.00 92.44 222 LEU A O 1
ATOM 1822 N N . VAL A 1 223 ? -27.470 4.878 14.769 1.00 92.56 223 VAL A N 1
ATOM 1823 C CA . VAL A 1 223 ? -26.359 3.962 15.083 1.00 92.56 223 VAL A CA 1
ATOM 1824 C C . VAL A 1 223 ? -26.174 3.819 16.600 1.00 92.56 223 VAL A C 1
ATOM 1826 O O . VAL A 1 223 ? -25.908 2.723 17.098 1.00 92.56 223 VAL A O 1
ATOM 1829 N N . LEU A 1 224 ? -26.349 4.909 17.352 1.00 92.44 224 LEU A N 1
ATOM 1830 C CA . LEU A 1 224 ? -26.123 4.960 18.799 1.00 92.44 224 LEU A CA 1
ATOM 1831 C C . LEU A 1 224 ? -27.336 4.553 19.654 1.00 92.44 224 LEU A C 1
ATOM 1833 O O . LEU A 1 224 ? -27.188 4.420 20.870 1.00 92.44 224 LEU A O 1
ATOM 1837 N N . GLN A 1 225 ? -28.509 4.305 19.060 1.00 90.12 225 GLN A N 1
ATOM 1838 C CA . GLN A 1 225 ? -29.765 4.060 19.789 1.00 90.12 225 GLN A CA 1
ATOM 1839 C C . GLN A 1 225 ? -29.695 2.873 20.776 1.00 90.12 225 GLN A C 1
ATOM 1841 O O . GLN A 1 225 ? -30.396 2.863 21.786 1.00 90.12 225 GLN A O 1
ATOM 1846 N N . GLY A 1 226 ? -28.833 1.886 20.512 1.00 86.44 226 GLY A N 1
ATOM 1847 C CA . GLY A 1 226 ? -28.585 0.730 21.387 1.00 86.44 226 GLY A CA 1
ATOM 1848 C C . GLY A 1 226 ? -27.208 0.719 22.057 1.00 86.44 226 GLY A C 1
ATOM 1849 O O . GLY A 1 226 ? -26.810 -0.311 22.608 1.00 86.44 226 GLY A O 1
ATOM 1850 N N . ALA A 1 227 ? -26.451 1.813 21.962 1.00 93.44 227 ALA A N 1
ATOM 1851 C CA . ALA A 1 227 ? -25.093 1.881 22.479 1.00 93.44 227 ALA A CA 1
ATOM 1852 C C . ALA A 1 227 ? -25.070 2.153 23.996 1.00 93.44 227 ALA A C 1
ATOM 1854 O O . ALA A 1 227 ? -25.922 2.896 24.495 1.00 93.44 227 ALA A O 1
ATOM 1855 N N . PRO A 1 228 ? -24.076 1.618 24.735 1.00 95.06 228 PRO A N 1
ATOM 1856 C CA . PRO A 1 228 ? -23.834 1.981 26.131 1.00 95.06 228 PRO A CA 1
ATOM 1857 C C . PRO A 1 228 ? -23.703 3.499 26.312 1.00 95.06 228 PRO A C 1
ATOM 1859 O O . PRO A 1 228 ? -23.167 4.189 25.440 1.00 95.06 228 PRO A O 1
ATOM 1862 N N . ARG A 1 229 ? -24.156 4.028 27.456 1.00 94.19 229 ARG A N 1
ATOM 1863 C CA . ARG A 1 229 ? -24.106 5.476 27.734 1.00 94.19 229 ARG A CA 1
ATOM 1864 C C . ARG A 1 229 ? -22.677 6.006 27.704 1.00 94.19 229 ARG A C 1
ATOM 1866 O O . ARG A 1 229 ? -22.434 7.103 27.226 1.00 94.19 229 ARG A O 1
ATOM 1873 N N . GLU A 1 230 ? -21.731 5.204 28.163 1.00 95.56 230 GLU A N 1
ATOM 1874 C CA . GLU A 1 230 ? -20.305 5.500 28.173 1.00 95.56 230 GLU A CA 1
ATOM 1875 C C . GLU A 1 230 ? -19.758 5.709 26.755 1.00 95.56 230 GLU A C 1
ATOM 1877 O O . GLU A 1 230 ? -18.934 6.596 26.550 1.00 95.56 230 GLU A O 1
ATOM 1882 N N . LEU A 1 231 ? -20.254 4.954 25.764 1.00 95.25 231 LEU A N 1
ATOM 1883 C CA . LEU A 1 231 ? -19.895 5.157 24.358 1.00 95.25 231 LEU A CA 1
ATOM 1884 C C . LEU A 1 231 ? -20.467 6.480 23.838 1.00 95.25 231 LEU A C 1
ATOM 1886 O O . LEU A 1 231 ? -19.759 7.224 23.164 1.00 95.25 231 LEU A O 1
ATOM 1890 N N . GLN A 1 232 ? -21.717 6.805 24.184 1.00 93.44 232 GLN A N 1
ATOM 1891 C CA . GLN A 1 232 ? -22.336 8.085 23.814 1.00 93.44 232 GLN A CA 1
ATOM 1892 C C . GLN A 1 232 ? -21.575 9.275 24.424 1.00 93.44 232 GLN A C 1
ATOM 1894 O O . GLN A 1 232 ? -21.338 10.277 23.753 1.00 93.44 232 GLN A O 1
ATOM 1899 N N . THR A 1 233 ? -21.112 9.147 25.669 1.00 94.00 233 THR A N 1
ATOM 1900 C CA . THR A 1 233 ? -20.245 10.145 26.307 1.00 94.00 233 THR A CA 1
ATOM 1901 C C . THR A 1 233 ? -18.886 10.235 25.615 1.00 94.00 233 THR A C 1
ATOM 1903 O O . THR A 1 233 ? -18.387 11.336 25.402 1.00 94.00 233 THR A O 1
ATOM 1906 N N . ALA A 1 234 ? -18.292 9.100 25.235 1.00 94.81 234 ALA A N 1
ATOM 1907 C CA . ALA A 1 234 ? -16.994 9.066 24.566 1.00 94.81 234 ALA A CA 1
ATOM 1908 C C . ALA A 1 234 ? -17.030 9.692 23.163 1.00 94.81 234 ALA A C 1
ATOM 1910 O O . ALA A 1 234 ? -16.037 10.279 22.743 1.00 94.81 234 ALA A O 1
ATOM 1911 N N . ILE A 1 235 ? -18.152 9.590 22.438 1.00 93.88 235 ILE A N 1
ATOM 1912 C CA . ILE A 1 235 ? -18.275 10.145 21.082 1.00 93.88 235 ILE A CA 1
ATOM 1913 C C . ILE A 1 235 ? -18.659 11.633 21.065 1.00 93.88 235 ILE A C 1
ATOM 1915 O O . ILE A 1 235 ? -18.306 12.342 20.126 1.00 93.88 235 ILE A O 1
ATOM 1919 N N . ALA A 1 236 ? -19.336 12.130 22.105 1.00 91.94 236 ALA A N 1
ATOM 1920 C CA . ALA A 1 236 ? -19.857 13.499 22.167 1.00 91.94 236 ALA A CA 1
ATOM 1921 C C . ALA A 1 236 ? -18.829 14.617 21.868 1.00 91.94 236 ALA A C 1
ATOM 1923 O O . ALA A 1 236 ? -19.183 15.539 21.128 1.00 91.94 236 ALA A O 1
ATOM 1924 N N . PRO A 1 237 ? -17.563 14.559 22.341 1.00 91.50 237 PRO A N 1
ATOM 1925 C CA . PRO A 1 237 ? -16.564 15.590 22.040 1.00 91.50 237 PRO A CA 1
ATOM 1926 C C . PRO A 1 237 ? -16.259 15.749 20.546 1.00 91.50 237 PRO A C 1
ATOM 1928 O O . PRO A 1 237 ? -15.786 16.799 20.127 1.00 91.50 237 PRO A O 1
ATOM 1931 N N . PHE A 1 238 ? -16.527 14.718 19.744 1.00 89.31 238 PHE A N 1
ATOM 1932 C CA . PHE A 1 238 ? -16.244 14.695 18.309 1.00 89.31 238 PHE A CA 1
ATOM 1933 C C . PHE A 1 238 ? -17.411 15.193 17.446 1.00 89.31 238 PHE A C 1
ATOM 1935 O O . PHE A 1 238 ? -17.271 15.266 16.227 1.00 89.31 238 PHE A O 1
ATOM 1942 N N . LEU A 1 239 ? -18.557 15.502 18.063 1.00 82.56 239 LEU A N 1
ATOM 1943 C CA . LEU A 1 239 ? -19.776 15.963 17.388 1.00 82.56 239 LEU A CA 1
ATOM 1944 C C . LEU A 1 239 ? -20.015 17.466 17.549 1.00 82.56 239 LEU A C 1
ATOM 1946 O O . LEU A 1 239 ? -20.822 18.043 16.824 1.00 82.56 239 LEU A O 1
ATOM 1950 N N . ALA A 1 240 ? -19.333 18.104 18.499 1.00 62.78 240 ALA A N 1
ATOM 1951 C CA . ALA A 1 240 ? -19.396 19.545 18.658 1.00 62.78 240 ALA A CA 1
ATOM 1952 C C . ALA A 1 240 ? -18.525 20.223 17.584 1.00 62.78 240 ALA A C 1
ATOM 1954 O O . ALA A 1 240 ? -17.400 19.768 17.348 1.00 62.78 240 ALA A O 1
ATOM 1955 N N . PRO A 1 241 ? -18.990 21.314 16.945 1.00 53.38 241 PRO A N 1
ATOM 1956 C CA . PRO A 1 241 ? -18.121 22.105 16.087 1.00 53.38 241 PRO A CA 1
ATOM 1957 C C . PRO A 1 241 ? -16.925 22.576 16.916 1.00 53.38 241 PRO A C 1
ATOM 1959 O O . PRO A 1 241 ? -17.089 23.063 18.036 1.00 53.38 241 PRO A O 1
ATOM 1962 N N . SER A 1 242 ? -15.720 22.379 16.381 1.00 45.44 242 SER A N 1
ATOM 1963 C CA . SER A 1 242 ? -14.502 22.946 16.955 1.00 45.44 242 SER A CA 1
ATOM 1964 C C . SER A 1 242 ? -14.684 24.466 17.003 1.00 45.44 242 SER A C 1
ATOM 1966 O O . SER A 1 242 ? -14.780 25.090 15.946 1.00 45.44 242 SER A O 1
ATOM 1968 N N . LEU A 1 243 ? -14.852 25.016 18.211 1.00 34.06 243 LEU A N 1
ATOM 1969 C CA . LEU A 1 243 ? -14.944 26.457 18.465 1.00 34.06 243 LEU A CA 1
ATOM 1970 C C . LEU A 1 243 ? -13.655 27.172 18.051 1.00 34.06 243 LEU A C 1
ATOM 1972 O O . LEU A 1 243 ? -12.567 26.603 18.304 1.00 34.06 243 LEU A O 1
#

Organism: NCBI:txid2798801

Radius of gyration: 23.6 Å; chains: 1; bounding box: 76×48×64 Å

Sequence (243 aa):
MPSSPSLPKRQTVIIHHLDQTWRRALAERLDPQLSVLREQRVSEVVWMCDPTSSFRYGSWLAAWRRRQWQKVGFLRSNNCEELSLLTAGLTHFDRLRKDLPPDRRDIGQYQSAMELFQVEAFLSDESARRVRRAEREQAYAESEMLFDQGRWKLVKLQSRFAATWWGMGTRWCTAARLSNHYDSYASRGQLLVILTPADKFQLFTGTGECCDSADRPVDLSLVLQGAPRELQTAIAPFLAPSL